Protein AF-0000000080307460 (afdb_homodimer)

Solvent-accessible surface area (backbone atoms only — not comparable to full-atom values): 19371 Å² total; per-residue (Å²): 136,82,82,74,92,72,87,80,88,85,78,90,75,83,78,80,77,75,79,72,75,73,72,74,72,71,71,65,76,64,64,64,68,54,78,59,44,87,63,42,61,57,49,52,54,49,36,63,74,49,65,58,52,75,71,43,47,52,52,46,51,53,30,52,50,46,36,50,53,28,48,50,53,36,50,55,48,52,54,50,47,48,48,49,51,23,50,30,35,54,68,62,45,85,50,64,68,60,52,49,53,54,50,50,54,49,50,54,34,50,50,46,32,50,52,30,46,54,52,28,53,46,52,42,42,69,60,42,53,72,68,40,26,39,50,50,20,51,50,50,52,45,49,61,59,47,68,67,40,70,75,56,66,72,66,68,80,78,76,78,78,77,66,82,121,138,88,86,80,85,69,90,75,76,85,77,80,78,81,77,80,80,75,75,74,75,73,73,73,74,70,71,66,75,64,66,66,69,55,79,58,44,86,61,42,61,57,48,51,54,48,36,63,74,49,64,56,52,74,71,43,47,51,52,46,52,53,31,51,51,44,35,49,53,28,48,48,52,37,51,53,50,52,53,50,48,48,50,50,51,22,51,31,35,53,69,60,46,83,50,65,68,61,51,50,51,51,51,50,55,48,49,54,34,50,50,47,32,50,52,32,45,55,51,28,52,47,53,43,45,68,60,42,52,72,69,40,26,39,51,50,19,50,50,50,52,46,48,60,58,47,68,67,39,72,76,55,68,71,66,68,81,79,75,76,76,76,68,84,118

Radius of gyration: 36.75 Å; Cα contacts (8 Å, |Δi|>4): 176; chains: 2; bounding box: 143×65×109 Å

pLDDT: mean 71.72, std 28.92, range [21.0, 97.62]

Organism: NCBI:txid927083

Nearest PDB structures (foldseek):
  8p1y-assembly1_AAA-2  TM=5.477E-01  e=2.653E-01  Arabidopsis thaliana
  5c22-assembly3_C  TM=5.903E-01  e=1.370E+00  Escherichia coli
  3lss-assembly1_A  TM=5.839E-01  e=1.947E+00  Trypanosoma brucei
  8dk2-assembly1_D  TM=1.985E-01  e=2.936E+00  Pseudomonas aeruginosa PA14
  8p1y-assembly1_AAA-2  TM=5.480E-01  e=2.790E-01  Arabidopsis thaliana

Structure (mmCIF, N/CA/C/O backbone):
data_AF-0000000080307460-model_v1
#
loop_
_entity.id
_entity.type
_entity.pdbx_description
1 polymer 'Periplasmic heavy metal sensor'
#
loop_
_atom_site.group_PDB
_atom_site.id
_atom_site.type_symbol
_atom_site.label_atom_id
_atom_site.label_alt_id
_atom_site.label_comp_id
_atom_site.label_asym_id
_atom_site.label_entity_id
_atom_site.label_seq_id
_atom_site.pdbx_PDB_ins_code
_atom_site.Cartn_x
_atom_site.Cartn_y
_atom_site.Cartn_z
_atom_site.occupancy
_atom_site.B_iso_or_equiv
_atom_site.auth_seq_id
_atom_site.auth_comp_id
_atom_site.auth_asym_id
_atom_site.auth_atom_id
_atom_site.pdbx_PDB_model_num
ATOM 1 N N . MET A 1 1 ? 81.062 -31.141 77.062 1 23.64 1 MET A N 1
ATOM 2 C CA . MET A 1 1 ? 81.062 -32.25 76.125 1 23.64 1 MET A CA 1
ATOM 3 C C . MET A 1 1 ? 79.812 -32.188 75.25 1 23.64 1 MET A C 1
ATOM 5 O O . MET A 1 1 ? 78.812 -32.75 75.625 1 23.64 1 MET A O 1
ATOM 9 N N . LYS A 1 2 ? 79.562 -30.938 74.875 1 27.11 2 LYS A N 1
ATOM 10 C CA . LYS A 1 2 ? 78.438 -30.219 74.375 1 27.11 2 LYS A CA 1
ATOM 11 C C . LYS A 1 2 ? 78 -30.797 73 1 27.11 2 LYS A C 1
ATOM 13 O O . LYS A 1 2 ? 78.75 -30.828 72.062 1 27.11 2 LYS A O 1
ATOM 18 N N . VAL A 1 3 ? 76.938 -31.578 73.125 1 23.11 3 VAL A N 1
ATOM 19 C CA . VAL A 1 3 ? 76.438 -32.594 72.125 1 23.11 3 VAL A CA 1
ATOM 20 C C . VAL A 1 3 ? 76.062 -31.922 70.875 1 23.11 3 VAL A C 1
ATOM 22 O O . VAL A 1 3 ? 75.75 -30.719 70.812 1 23.11 3 VAL A O 1
ATOM 25 N N . VAL A 1 4 ? 75.75 -32.594 69.688 1 23.55 4 VAL A N 1
ATOM 26 C CA . VAL A 1 4 ? 75.875 -32.938 68.312 1 23.55 4 VAL A CA 1
ATOM 27 C C . VAL A 1 4 ? 74.625 -32.562 67.562 1 23.55 4 VAL A C 1
ATOM 29 O O . VAL A 1 4 ? 74.5 -32.812 66.375 1 23.55 4 VAL A O 1
ATOM 32 N N . ARG A 1 5 ? 73.562 -31.828 68.188 1 24.17 5 ARG A N 1
ATOM 33 C CA . ARG A 1 5 ? 72.312 -32.312 67.625 1 24.17 5 ARG A CA 1
ATOM 34 C C . ARG A 1 5 ? 72.125 -31.828 66.188 1 24.17 5 ARG A C 1
ATOM 36 O O . ARG A 1 5 ? 72.062 -30.625 66 1 24.17 5 ARG A O 1
ATOM 43 N N . GLY A 1 6 ? 72.375 -32.5 65.125 1 22.64 6 GLY A N 1
ATOM 44 C CA . GLY A 1 6 ? 72.562 -32.312 63.688 1 22.64 6 GLY A CA 1
ATOM 45 C C . GLY A 1 6 ? 71.312 -31.938 62.938 1 22.64 6 GLY A C 1
ATOM 46 O O . GLY A 1 6 ? 71.375 -31 62.125 1 22.64 6 GLY A O 1
ATOM 47 N N . GLY A 1 7 ? 70.125 -32.719 62.938 1 23.8 7 GLY A N 1
ATOM 48 C CA . GLY A 1 7 ? 69.75 -33.281 61.625 1 23.8 7 GLY A CA 1
ATOM 49 C C . GLY A 1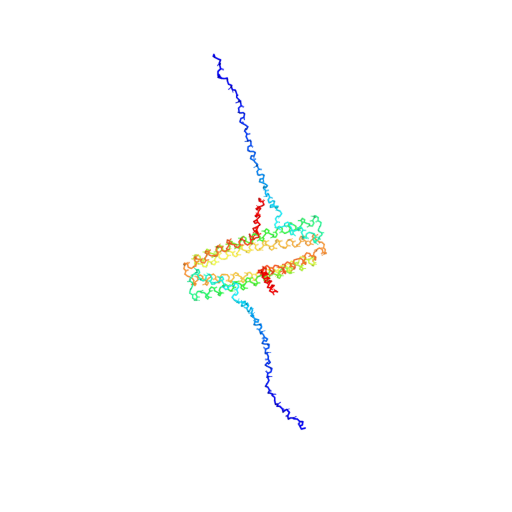 7 ? 69 -32.312 60.75 1 23.8 7 GLY A C 1
ATOM 50 O O . GLY A 1 7 ? 68.5 -31.281 61.25 1 23.8 7 GLY A O 1
ATOM 51 N N . GLY A 1 8 ? 68.688 -32.531 59.375 1 24.25 8 GLY A N 1
ATOM 52 C CA . GLY A 1 8 ? 68.625 -32.125 57.969 1 24.25 8 GLY A CA 1
ATOM 53 C C . GLY A 1 8 ? 67.188 -31.875 57.5 1 24.25 8 GLY A C 1
ATOM 54 O O . GLY A 1 8 ? 67 -31.594 56.312 1 24.25 8 GLY A O 1
ATOM 55 N N . ALA A 1 9 ? 66.062 -31.953 58.406 1 23.5 9 ALA A N 1
ATOM 56 C CA . ALA A 1 9 ? 64.938 -32.5 57.719 1 23.5 9 ALA A CA 1
ATOM 57 C C . ALA A 1 9 ? 64.5 -31.625 56.562 1 23.5 9 ALA A C 1
ATOM 59 O O . ALA A 1 9 ? 64.75 -30.406 56.594 1 23.5 9 ALA A O 1
ATOM 60 N N . CYS A 1 10 ? 63.781 -32.188 55.531 1 23.72 10 CYS A N 1
ATOM 61 C CA . CYS A 1 10 ? 63.469 -32.312 54.094 1 23.72 10 CYS A CA 1
ATOM 62 C C . CYS A 1 10 ? 62.5 -31.25 53.625 1 23.72 10 CYS A C 1
ATOM 64 O O . CYS A 1 10 ? 62.844 -30.359 52.875 1 23.72 10 CYS A O 1
ATOM 66 N N . GLY A 1 11 ? 61.125 -31.578 53.375 1 21 11 GLY A N 1
ATOM 67 C CA . GLY A 1 11 ? 60.531 -31.844 52.062 1 21 11 GLY A CA 1
ATOM 68 C C . GLY A 1 11 ? 59.625 -30.734 51.594 1 21 11 GLY A C 1
ATOM 69 O O . GLY A 1 11 ? 59.406 -30.562 50.406 1 21 11 GLY A O 1
ATOM 70 N N . ARG A 1 12 ? 58.656 -30.031 52.438 1 26.67 12 ARG A N 1
ATOM 71 C CA . ARG A 1 12 ? 57.281 -30.094 52 1 26.67 12 ARG A CA 1
ATOM 72 C C . ARG A 1 12 ? 57 -29.031 50.938 1 26.67 12 ARG A C 1
ATOM 74 O O . ARG A 1 12 ? 57.25 -27.844 51.156 1 26.67 12 ARG A O 1
ATOM 81 N N . GLY A 1 13 ? 56.938 -29.344 49.594 1 24.48 13 GLY A N 1
ATOM 82 C CA . GLY A 1 13 ? 56.719 -28.641 48.344 1 24.48 13 GLY A CA 1
ATOM 83 C C . GLY A 1 13 ? 55.375 -27.984 48.25 1 24.48 13 GLY A C 1
ATOM 84 O O . GLY A 1 13 ? 54.344 -28.641 48.5 1 24.48 13 GLY A O 1
ATOM 85 N N . PHE A 1 14 ? 55.125 -26.766 48.719 1 33 14 PHE A N 1
ATOM 86 C CA . PHE A 1 14 ? 53.875 -26.031 48.688 1 33 14 PHE A CA 1
ATOM 87 C C . PHE A 1 14 ? 53.312 -25.953 47.281 1 33 14 PHE A C 1
ATOM 89 O O . PHE A 1 14 ? 54 -25.5 46.344 1 33 14 PHE A O 1
ATOM 96 N N . GLY A 1 15 ? 52.406 -26.938 46.781 1 26.31 15 GLY A N 1
ATOM 97 C CA . GLY A 1 15 ? 51.688 -27.047 45.531 1 26.31 15 GLY A CA 1
ATOM 98 C C . GLY A 1 15 ? 50.906 -25.812 45.188 1 26.31 15 GLY A C 1
ATOM 99 O O . GLY A 1 15 ? 50.312 -25.188 46.062 1 26.31 15 GLY A O 1
ATOM 100 N N . HIS A 1 16 ? 51.312 -25 44.156 1 31.94 16 HIS A N 1
ATOM 101 C CA . HIS A 1 16 ? 50.75 -23.844 43.469 1 31.94 16 HIS A CA 1
ATOM 102 C C . HIS A 1 16 ? 49.344 -24.141 42.969 1 31.94 16 HIS A C 1
ATOM 104 O O . HIS A 1 16 ? 49.125 -25.062 42.188 1 31.94 16 HIS A O 1
ATOM 110 N N . HIS A 1 17 ? 48.312 -24.156 43.812 1 31.8 17 HIS A N 1
ATOM 111 C CA . HIS A 1 17 ? 46.969 -24.312 43.344 1 31.8 17 HIS A CA 1
ATOM 112 C C . HIS A 1 17 ? 46.656 -23.359 42.219 1 31.8 17 HIS A C 1
ATOM 114 O O . HIS A 1 17 ? 46.812 -22.141 42.344 1 31.8 17 HIS A O 1
ATOM 120 N N . ARG A 1 18 ? 46.688 -23.828 40.938 1 27.92 18 ARG A N 1
ATOM 121 C CA . ARG A 1 18 ? 46.281 -23.297 39.656 1 27.92 18 ARG A CA 1
ATOM 122 C C . ARG A 1 18 ? 44.844 -22.75 39.688 1 27.92 18 ARG A C 1
ATOM 124 O O . ARG A 1 18 ? 43.906 -23.516 39.938 1 27.92 18 ARG A O 1
ATOM 131 N N . HIS A 1 19 ? 44.594 -21.594 40.312 1 32.16 19 HIS A N 1
ATOM 132 C CA . HIS A 1 19 ? 43.25 -21.016 40.156 1 32.16 19 HIS A CA 1
ATOM 133 C C . HIS A 1 19 ? 42.844 -21.031 38.688 1 32.16 19 HIS A C 1
ATOM 135 O O . HIS A 1 19 ? 43.531 -20.469 37.812 1 32.16 19 HIS A O 1
ATOM 141 N N . GLY A 1 20 ? 42.438 -22.188 38.125 1 30.55 20 GLY A N 1
ATOM 142 C CA . GLY A 1 20 ? 41.844 -22.344 36.812 1 30.55 20 GLY A CA 1
ATOM 143 C C . GLY A 1 20 ? 40.781 -21.281 36.531 1 30.55 20 GLY A C 1
ATOM 144 O O . GLY A 1 20 ? 39.812 -21.125 37.312 1 30.55 20 GLY A O 1
ATOM 145 N N . TRP A 1 21 ? 41.219 -20.062 36 1 35.75 21 TRP A N 1
ATOM 146 C CA . TRP A 1 21 ? 40.344 -19.078 35.375 1 35.75 21 TRP A CA 1
ATOM 147 C C . TRP A 1 21 ? 39.281 -19.766 34.531 1 35.75 21 TRP A C 1
ATOM 149 O O . TRP A 1 21 ? 39.594 -20.562 33.625 1 35.75 21 TRP A O 1
ATOM 159 N N . HIS A 1 22 ? 38.25 -20.297 35.219 1 34.34 22 HIS A N 1
ATOM 160 C CA . HIS A 1 22 ? 37.062 -20.703 34.469 1 34.34 22 HIS A CA 1
ATOM 161 C C . HIS A 1 22 ? 36.75 -19.734 33.344 1 34.34 22 HIS A C 1
ATOM 163 O O . HIS A 1 22 ? 36.594 -18.531 33.562 1 34.34 22 HIS A O 1
ATOM 169 N N . HIS A 1 23 ? 37.375 -19.969 32.156 1 34.91 23 HIS A N 1
ATOM 170 C CA . HIS A 1 23 ? 36.906 -19.453 30.875 1 34.91 23 HIS A CA 1
ATOM 171 C C . HIS A 1 23 ? 35.375 -19.531 30.781 1 34.91 23 HIS A C 1
ATOM 173 O O . HIS A 1 23 ? 34.812 -20.625 30.875 1 34.91 23 HIS A O 1
ATOM 179 N N . HIS A 1 24 ? 34.688 -18.641 31.484 1 34.91 24 HIS A N 1
ATOM 180 C CA . HIS A 1 24 ? 33.281 -18.453 31.094 1 34.91 24 HIS A CA 1
ATOM 181 C C . HIS A 1 24 ? 33.125 -18.531 29.578 1 34.91 24 HIS A C 1
ATOM 183 O O . HIS A 1 24 ? 33.719 -17.734 28.844 1 34.91 24 HIS A O 1
ATOM 189 N N . ASP A 1 25 ? 33 -19.75 29.062 1 32.81 25 ASP A N 1
ATOM 190 C CA . ASP A 1 25 ? 32.469 -19.984 27.719 1 32.81 25 ASP A CA 1
ATOM 191 C C . ASP A 1 25 ? 31.312 -19.047 27.406 1 32.81 25 ASP A C 1
ATOM 193 O O . ASP A 1 25 ? 30.297 -19.062 28.094 1 32.81 25 ASP A O 1
ATOM 197 N N . HIS A 1 26 ? 31.641 -17.766 27.109 1 35.69 26 HIS A N 1
ATOM 198 C CA . HIS A 1 26 ? 30.672 -16.969 26.359 1 35.69 26 HIS A CA 1
ATOM 199 C C . HIS A 1 26 ? 29.922 -17.812 25.359 1 35.69 26 HIS A C 1
ATOM 201 O O . HIS A 1 26 ? 30.5 -18.297 24.375 1 35.69 26 HIS A O 1
ATOM 207 N N . HIS A 1 27 ? 29.156 -18.781 25.891 1 35.5 27 HIS A N 1
ATOM 208 C CA . HIS A 1 27 ? 28.172 -19.219 24.922 1 35.5 27 HIS A CA 1
ATOM 209 C C . HIS A 1 27 ? 27.656 -18.062 24.078 1 35.5 27 HIS A C 1
ATOM 211 O O . HIS A 1 27 ? 27.094 -17.109 24.609 1 35.5 27 HIS A O 1
ATOM 217 N N . GLY A 1 28 ? 28.516 -17.578 23.188 1 33.06 28 GLY A N 1
ATOM 218 C CA . GLY A 1 28 ? 28 -16.812 22.062 1 33.06 28 GLY A CA 1
ATOM 219 C C . GLY A 1 28 ? 26.594 -17.219 21.656 1 33.06 28 GLY A C 1
ATOM 220 O O . GLY A 1 28 ? 26.359 -18.359 21.25 1 33.06 28 GLY A O 1
ATOM 221 N N . TRP A 1 29 ? 25.594 -16.859 22.5 1 36.78 29 TRP A N 1
ATOM 222 C CA . TRP A 1 29 ? 24.297 -16.844 21.844 1 36.78 29 TRP A CA 1
ATOM 223 C C . TRP A 1 29 ? 24.422 -16.5 20.375 1 36.78 29 TRP A C 1
ATOM 225 O O . TRP A 1 29 ? 24.672 -15.352 20 1 36.78 29 TRP A O 1
ATOM 235 N N . GLY A 1 30 ? 25.406 -17.141 19.719 1 33.75 30 GLY A N 1
ATOM 236 C CA . GLY A 1 30 ? 25.172 -17.125 18.297 1 33.75 30 GLY A CA 1
ATOM 237 C C . GLY A 1 30 ? 23.703 -17.219 17.938 1 33.75 30 GLY A C 1
ATOM 238 O O . GLY A 1 30 ? 23.109 -18.297 17.953 1 33.75 30 GLY A O 1
ATOM 239 N N . GLY A 1 31 ? 22.922 -16.469 18.641 1 34.41 31 GLY A N 1
ATOM 240 C CA . GLY A 1 31 ? 21.625 -16.375 17.969 1 34.41 31 GLY A CA 1
ATOM 241 C C . GLY A 1 31 ? 21.719 -16.484 16.469 1 34.41 31 GLY A C 1
ATOM 242 O O . GLY A 1 31 ? 22.344 -15.641 15.812 1 34.41 31 GLY A O 1
ATOM 243 N N . GLY A 1 32 ? 22.156 -17.641 15.938 1 35.19 32 GLY A N 1
ATOM 244 C CA . GLY A 1 32 ? 21.797 -17.875 14.547 1 35.19 32 GLY A CA 1
ATOM 245 C C . GLY A 1 32 ? 20.641 -17.031 14.07 1 35.19 32 GLY A C 1
ATOM 246 O O . GLY A 1 32 ? 19.5 -17.266 14.461 1 35.19 32 GLY A O 1
ATOM 247 N N . TRP A 1 33 ? 20.781 -15.781 14.281 1 37.22 33 TRP A N 1
ATOM 248 C CA . TRP A 1 33 ? 19.906 -15.156 13.305 1 37.22 33 TRP A CA 1
ATOM 249 C C . TRP A 1 33 ? 19.812 -16 12.039 1 37.22 33 TRP A C 1
ATOM 251 O O . TRP A 1 33 ? 20.797 -16.156 11.312 1 37.22 33 TRP A O 1
ATOM 261 N N . ARG A 1 34 ? 19.578 -17.328 12.219 1 35.69 34 ARG A N 1
ATOM 262 C CA . ARG A 1 34 ? 19.312 -18.016 10.961 1 35.69 34 ARG A CA 1
ATOM 263 C C . ARG A 1 34 ? 18.828 -17.016 9.898 1 35.69 34 ARG A C 1
ATOM 265 O O . ARG A 1 34 ? 17.844 -16.312 10.109 1 35.69 34 ARG A O 1
ATOM 272 N N . ARG A 1 35 ? 19.609 -16.453 9.32 1 40.44 35 ARG A N 1
ATOM 273 C CA . ARG A 1 35 ? 19.25 -15.961 8 1 40.44 35 ARG A CA 1
ATOM 274 C C . ARG A 1 35 ? 18 -16.641 7.48 1 40.44 35 ARG A C 1
ATOM 276 O O . ARG A 1 35 ? 17.844 -16.844 6.273 1 40.44 35 ARG A O 1
ATOM 283 N N . GLY A 1 36 ? 17.578 -17.75 8.195 1 42.81 36 GLY A N 1
ATOM 284 C CA . GLY A 1 36 ? 16.266 -18.156 7.707 1 42.81 36 GLY A CA 1
ATOM 285 C C . GLY A 1 36 ? 15.273 -17 7.656 1 42.81 36 GLY A C 1
ATOM 286 O O . GLY A 1 36 ? 14.719 -16.609 8.68 1 42.81 36 GLY A O 1
ATOM 287 N N . GLY A 1 37 ? 15.562 -15.844 7.078 1 44.53 37 GLY A N 1
ATOM 288 C CA . GLY A 1 37 ? 14.68 -14.719 6.824 1 44.53 37 GLY A CA 1
ATOM 289 C C . GLY A 1 37 ? 13.211 -15.062 7.004 1 44.53 37 GLY A C 1
ATOM 290 O O . GLY A 1 37 ? 12.844 -16.234 7.059 1 44.53 37 GLY A O 1
ATOM 291 N N . TRP A 1 38 ? 12.461 -14.18 7.723 1 52.66 38 TRP A N 1
ATOM 292 C CA . TRP A 1 38 ? 11.008 -14.297 7.844 1 52.66 38 TRP A CA 1
ATOM 293 C C . TRP A 1 38 ? 10.438 -15.141 6.715 1 52.66 38 TRP A C 1
ATOM 295 O O . TRP A 1 38 ? 9.477 -15.891 6.914 1 52.66 38 TRP A O 1
ATOM 305 N N . GLY A 1 39 ? 11.195 -15.156 5.547 1 60.72 39 GLY A N 1
ATOM 306 C CA . GLY A 1 39 ? 10.719 -15.789 4.328 1 60.72 39 GLY A CA 1
ATOM 307 C C . GLY A 1 39 ? 10.914 -17.297 4.324 1 60.72 39 GLY A C 1
ATOM 308 O O . GLY A 1 39 ? 10.164 -18.016 3.666 1 60.72 39 GLY A O 1
ATOM 309 N N . GLY A 1 40 ? 11.805 -17.734 5.25 1 69 40 GLY A N 1
ATOM 310 C CA . GLY A 1 40 ? 12.102 -19.141 5.117 1 69 40 GLY A CA 1
ATOM 311 C C . GLY A 1 40 ? 11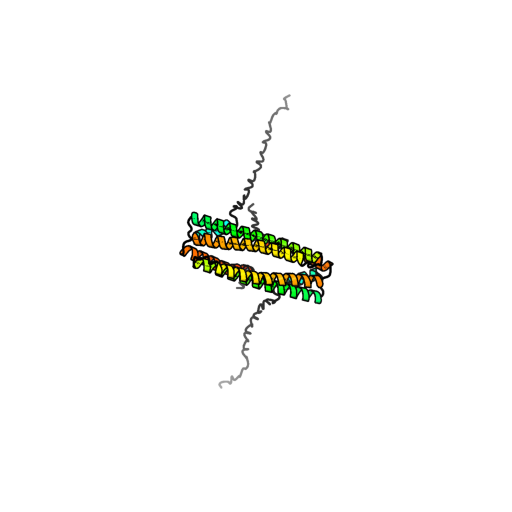.055 -20.047 5.75 1 69 40 GLY A C 1
ATOM 312 O O . GLY A 1 40 ? 10.609 -21.016 5.137 1 69 40 GLY A O 1
ATOM 313 N N . GLY A 1 41 ? 10.672 -19.703 6.957 1 82.12 41 GLY A N 1
ATOM 314 C CA . GLY A 1 41 ? 9.695 -20.531 7.652 1 82.12 41 GLY A CA 1
ATOM 315 C C . GLY A 1 41 ? 8.359 -20.609 6.941 1 82.12 41 GLY A C 1
ATOM 316 O O . GLY A 1 41 ? 7.855 -21.688 6.68 1 82.12 41 GLY A O 1
ATOM 317 N N . TRP A 1 42 ? 7.91 -19.531 6.562 1 87.75 42 TRP A N 1
ATOM 318 C CA . TRP A 1 42 ? 6.598 -19.547 5.93 1 87.75 42 TRP A CA 1
ATOM 319 C C . TRP A 1 42 ? 6.652 -20.25 4.582 1 87.75 42 TRP A C 1
ATOM 321 O O . TRP A 1 42 ? 5.684 -20.906 4.18 1 87.75 42 TRP A O 1
ATOM 331 N N . MET A 1 43 ? 7.734 -20.172 3.785 1 92.12 43 MET A N 1
ATOM 332 C CA . MET A 1 43 ? 7.879 -20.828 2.488 1 92.12 43 MET A CA 1
ATOM 333 C C . MET A 1 43 ? 7.934 -22.344 2.65 1 92.12 43 MET A C 1
ATOM 335 O O . MET A 1 43 ? 7.359 -23.078 1.844 1 92.12 43 MET A O 1
ATOM 339 N N . ARG A 1 44 ? 8.648 -22.734 3.744 1 91.88 44 ARG A N 1
ATOM 340 C CA . ARG A 1 44 ? 8.688 -24.156 4.02 1 91.88 44 ARG A CA 1
ATOM 341 C C . ARG A 1 44 ? 7.285 -24.703 4.293 1 91.88 44 ARG A C 1
ATOM 343 O O . ARG A 1 44 ? 6.918 -25.766 3.799 1 91.88 44 ARG A O 1
ATOM 350 N N . GLY A 1 45 ? 6.539 -23.938 5.133 1 92.06 45 GLY A N 1
ATOM 351 C CA . GLY A 1 45 ? 5.152 -24.297 5.375 1 92.06 45 GLY A CA 1
ATOM 352 C C . GLY A 1 45 ? 4.324 -24.359 4.105 1 92.06 45 GLY A C 1
ATOM 353 O O . GLY A 1 45 ? 3.506 -25.266 3.932 1 92.06 45 GLY A O 1
ATOM 354 N N . LEU A 1 46 ? 4.535 -23.484 3.207 1 93.75 46 LEU A N 1
ATOM 355 C CA . LEU A 1 46 ? 3.846 -23.469 1.922 1 93.75 46 LEU A CA 1
ATOM 356 C C . LEU A 1 46 ? 4.184 -24.703 1.097 1 93.75 46 LEU A C 1
ATOM 358 O O . LEU A 1 46 ? 3.291 -25.359 0.557 1 93.75 46 LEU A O 1
ATOM 362 N N . PHE A 1 47 ? 5.43 -25.016 1.024 1 95.62 47 PHE A N 1
ATOM 363 C CA . PHE A 1 47 ? 5.879 -26.156 0.243 1 95.62 47 PHE A CA 1
ATOM 364 C C . PHE A 1 47 ? 5.289 -27.453 0.793 1 95.62 47 PHE A C 1
ATOM 366 O O . PHE A 1 47 ? 4.879 -28.328 0.029 1 95.62 47 PHE A O 1
ATOM 373 N N . GLU A 1 48 ? 5.316 -27.562 2.105 1 95.31 48 GLU A N 1
ATOM 374 C CA . GLU A 1 48 ? 4.746 -28.75 2.744 1 95.31 48 GLU A CA 1
ATOM 375 C C . GLU A 1 48 ? 3.258 -28.875 2.432 1 95.31 48 GLU A C 1
ATOM 377 O O . GLU A 1 48 ? 2.775 -29.969 2.139 1 95.31 48 GLU A O 1
ATOM 382 N N . ARG A 1 49 ? 2.609 -27.781 2.436 1 94.94 49 ARG A N 1
ATOM 383 C CA . ARG A 1 49 ? 1.172 -27.797 2.186 1 94.94 49 ARG A CA 1
ATOM 384 C C . ARG A 1 49 ? 0.872 -28.156 0.731 1 94.94 49 ARG A C 1
ATOM 386 O O . ARG A 1 49 ? -0.113 -28.828 0.441 1 94.94 49 ARG A O 1
ATOM 393 N N . LEU A 1 50 ? 1.765 -27.719 -0.101 1 96.94 50 LEU A N 1
ATOM 394 C CA . LEU A 1 50 ? 1.543 -27.922 -1.528 1 96.94 50 LEU A CA 1
ATOM 395 C C . LEU A 1 50 ? 2.172 -29.234 -1.994 1 96.94 50 LEU A C 1
ATOM 397 O O . LEU A 1 50 ? 1.936 -29.672 -3.121 1 96.94 50 LEU A O 1
ATOM 401 N N . ASP A 1 51 ? 2.979 -29.891 -1.081 1 96.88 51 ASP A N 1
ATOM 402 C CA . ASP A 1 51 ? 3.699 -31.094 -1.445 1 96.88 51 ASP A CA 1
ATOM 403 C C . ASP A 1 51 ? 4.492 -30.906 -2.736 1 96.88 51 ASP A C 1
ATOM 405 O O . ASP A 1 51 ? 4.348 -31.688 -3.682 1 96.88 51 ASP A O 1
ATOM 409 N N . THR A 1 52 ? 5.312 -29.922 -2.793 1 97.12 52 THR A N 1
ATOM 410 C CA . THR A 1 52 ? 5.996 -29.484 -4.004 1 97.12 52 THR A CA 1
ATOM 411 C C . THR A 1 52 ? 7.238 -30.344 -4.262 1 97.12 52 THR A C 1
ATOM 413 O O . THR A 1 52 ? 7.824 -30.891 -3.33 1 97.12 52 THR A O 1
ATOM 416 N N . SER A 1 53 ? 7.59 -30.5 -5.574 1 97.44 53 SER A N 1
ATOM 417 C CA . SER A 1 53 ? 8.898 -31.016 -5.969 1 97.44 53 SER A CA 1
ATOM 418 C C . SER A 1 53 ? 9.969 -29.938 -5.883 1 97.44 53 SER A C 1
ATOM 420 O O . SER A 1 53 ? 9.664 -28.75 -5.855 1 97.44 53 SER A O 1
ATOM 422 N N . PRO A 1 54 ? 11.258 -30.312 -5.801 1 96.44 54 PRO A N 1
ATOM 423 C CA . PRO A 1 54 ? 12.336 -29.312 -5.75 1 96.44 54 PRO A CA 1
ATOM 424 C C . PRO A 1 54 ? 12.281 -28.328 -6.914 1 96.44 54 PRO A C 1
ATOM 426 O O . PRO A 1 54 ? 12.602 -27.156 -6.746 1 96.44 54 PRO A O 1
ATOM 429 N N . GLY A 1 55 ? 11.906 -28.844 -8.117 1 97 55 GLY A N 1
ATOM 430 C CA . GLY A 1 55 ? 11.758 -27.953 -9.258 1 97 55 GLY A CA 1
ATOM 431 C C . GLY A 1 55 ? 10.641 -26.938 -9.086 1 97 55 GLY A C 1
ATOM 432 O O . GLY A 1 55 ? 10.789 -25.766 -9.438 1 97 55 GLY A O 1
ATOM 433 N N . GLN A 1 56 ? 9.508 -27.359 -8.562 1 97.44 56 GLN A N 1
ATOM 434 C CA . GLN A 1 56 ? 8.391 -26.453 -8.266 1 97.44 56 GLN A CA 1
ATOM 435 C C . GLN A 1 56 ? 8.773 -25.422 -7.211 1 97.44 56 GLN A C 1
ATOM 437 O O . GLN A 1 56 ? 8.422 -24.25 -7.328 1 97.44 56 GLN A O 1
ATOM 442 N N . GLU A 1 57 ? 9.5 -25.844 -6.199 1 96.94 57 GLU A N 1
ATOM 443 C CA . GLU A 1 57 ? 9.93 -24.938 -5.141 1 96.94 57 GLU A CA 1
ATOM 444 C C . GLU A 1 57 ? 10.812 -23.812 -5.691 1 96.94 57 GLU A C 1
ATOM 446 O O . GLU A 1 57 ? 10.68 -22.656 -5.285 1 96.94 57 GLU A O 1
ATOM 451 N N . LYS A 1 58 ? 11.672 -24.172 -6.555 1 97.12 58 LYS A N 1
ATOM 452 C CA . LYS A 1 58 ? 12.555 -23.172 -7.164 1 97.12 58 LYS A CA 1
ATOM 453 C C . LYS A 1 58 ? 11.758 -22.125 -7.922 1 97.12 58 LYS A C 1
ATOM 455 O O . LYS A 1 58 ? 12.047 -20.922 -7.82 1 97.12 58 LYS A O 1
ATOM 460 N N . VAL A 1 59 ? 10.758 -22.562 -8.703 1 97.62 59 VAL A N 1
ATOM 461 C CA . VAL A 1 59 ? 9.922 -21.641 -9.477 1 97.62 59 VAL A CA 1
ATOM 462 C C . VAL A 1 59 ? 9.156 -20.719 -8.539 1 97.62 59 VAL A C 1
ATOM 464 O O . VAL A 1 59 ? 9.086 -19.516 -8.766 1 97.62 59 VAL A O 1
ATOM 467 N N . ILE A 1 60 ? 8.586 -21.297 -7.496 1 96.69 60 ILE A N 1
ATOM 468 C CA . ILE A 1 60 ? 7.801 -20.5 -6.555 1 96.69 60 ILE A CA 1
ATOM 469 C C . ILE A 1 60 ? 8.703 -19.516 -5.832 1 96.69 60 ILE A C 1
ATOM 471 O O . ILE A 1 60 ? 8.359 -18.328 -5.711 1 96.69 60 ILE A O 1
ATOM 475 N N . LYS A 1 61 ? 9.867 -19.938 -5.387 1 96.44 61 LYS A N 1
ATOM 476 C CA . LYS A 1 61 ? 10.805 -19.078 -4.684 1 96.44 61 LYS A CA 1
ATOM 477 C C . LYS A 1 61 ? 11.219 -17.891 -5.555 1 96.44 61 LYS A C 1
ATOM 479 O O . LYS A 1 61 ? 11.219 -16.75 -5.102 1 96.44 61 LYS A O 1
ATOM 484 N N . GLN A 1 62 ? 11.562 -18.172 -6.738 1 96.81 62 GLN A N 1
ATOM 485 C CA . GLN A 1 62 ? 11.969 -17.109 -7.656 1 96.81 62 GLN A CA 1
ATOM 486 C C . GLN A 1 62 ? 10.828 -16.125 -7.91 1 96.81 62 GLN A C 1
ATOM 488 O O . GLN A 1 62 ? 11.047 -14.914 -7.969 1 96.81 62 GLN A O 1
ATOM 493 N N . SER A 1 63 ? 9.609 -16.703 -8.125 1 96.5 63 SER A N 1
ATOM 494 C CA . SER A 1 63 ? 8.445 -15.867 -8.375 1 96.5 63 SER A CA 1
ATOM 495 C C . SER A 1 63 ? 8.141 -14.969 -7.188 1 96.5 63 SER A C 1
ATOM 497 O O . SER A 1 63 ? 7.887 -13.773 -7.352 1 96.5 63 SER A O 1
ATOM 499 N N . VAL A 1 64 ? 8.18 -15.469 -5.984 1 94.88 64 VAL A N 1
ATOM 500 C CA . VAL A 1 64 ? 7.914 -14.719 -4.766 1 94.88 64 VAL A CA 1
ATOM 501 C C . VAL A 1 64 ? 8.984 -13.648 -4.574 1 94.88 64 VAL A C 1
ATOM 503 O O . VAL A 1 64 ? 8.68 -12.508 -4.223 1 94.88 64 VAL A O 1
ATOM 506 N N . GLU A 1 65 ? 10.219 -13.992 -4.812 1 95.06 65 GLU A N 1
ATOM 507 C CA . GLU A 1 65 ? 11.328 -13.055 -4.672 1 95.06 65 GLU A CA 1
ATOM 508 C C . GLU A 1 65 ? 11.172 -11.875 -5.629 1 95.06 65 GLU A C 1
ATOM 510 O O . GLU A 1 65 ? 11.453 -10.727 -5.262 1 95.06 65 GLU A O 1
ATOM 515 N N . GLU A 1 66 ? 10.734 -12.18 -6.816 1 96 66 GLU A N 1
ATOM 516 C CA . GLU A 1 66 ? 10.531 -11.109 -7.789 1 96 66 GLU A CA 1
ATOM 517 C C . GLU A 1 66 ? 9.414 -10.172 -7.352 1 96 66 GLU A C 1
ATOM 519 O O . GLU A 1 66 ? 9.531 -8.953 -7.492 1 96 66 GLU A O 1
ATOM 524 N N . ILE A 1 67 ? 8.359 -10.742 -6.816 1 95.19 67 ILE A N 1
ATOM 525 C CA . ILE A 1 67 ? 7.25 -9.93 -6.344 1 95.19 67 ILE A CA 1
ATOM 526 C C . ILE A 1 67 ? 7.699 -9.086 -5.152 1 95.19 67 ILE A C 1
ATOM 528 O O . ILE A 1 67 ? 7.449 -7.875 -5.109 1 95.19 67 ILE A O 1
ATOM 532 N N . PHE A 1 68 ? 8.422 -9.703 -4.242 1 93.94 68 PHE A N 1
ATOM 533 C CA . PHE A 1 68 ? 8.883 -8.984 -3.062 1 93.94 68 PHE A CA 1
ATOM 534 C C . PHE A 1 68 ? 9.828 -7.855 -3.455 1 93.94 68 PHE A C 1
ATOM 536 O O . PHE A 1 68 ? 9.742 -6.754 -2.906 1 93.94 68 PHE A O 1
ATOM 543 N N . ALA A 1 69 ? 10.719 -8.117 -4.371 1 95.5 69 ALA A N 1
ATOM 544 C CA . ALA A 1 69 ? 11.648 -7.086 -4.809 1 95.5 69 ALA A CA 1
ATOM 545 C C . ALA A 1 69 ? 10.914 -5.887 -5.402 1 95.5 69 ALA A C 1
ATOM 547 O O . ALA A 1 69 ? 11.242 -4.738 -5.102 1 95.5 69 ALA A O 1
ATOM 548 N N . SER A 1 70 ? 9.93 -6.184 -6.246 1 96.12 70 SER A N 1
ATOM 549 C CA . SER A 1 70 ? 9.188 -5.098 -6.875 1 96.12 70 SER A CA 1
ATOM 550 C C . SER A 1 70 ? 8.344 -4.336 -5.855 1 96.12 70 SER A C 1
ATOM 552 O O . SER A 1 70 ? 8.25 -3.109 -5.914 1 96.12 70 SER A O 1
ATOM 554 N N . THR A 1 71 ? 7.754 -5.004 -4.875 1 95 71 THR A N 1
ATOM 555 C CA . THR A 1 71 ? 6.949 -4.355 -3.846 1 95 71 THR A CA 1
ATOM 556 C C . THR A 1 71 ? 7.828 -3.525 -2.914 1 95 71 THR A C 1
ATOM 558 O O . THR A 1 71 ? 7.426 -2.449 -2.469 1 95 71 THR A O 1
ATOM 561 N N . ARG A 1 72 ? 9.008 -4.039 -2.666 1 94.69 72 ARG A N 1
ATOM 562 C CA . ARG A 1 72 ? 9.961 -3.279 -1.86 1 94.69 72 ARG A CA 1
ATOM 563 C C . ARG A 1 72 ? 10.336 -1.973 -2.549 1 94.69 72 ARG A C 1
ATOM 565 O O . ARG A 1 72 ? 10.445 -0.932 -1.898 1 94.69 72 ARG A O 1
ATOM 572 N N . SER A 1 73 ? 10.547 -2.125 -3.777 1 95.06 73 SER A N 1
ATOM 573 C CA . SER A 1 73 ? 10.859 -0.926 -4.551 1 95.06 73 SER A CA 1
ATOM 574 C C . SER A 1 73 ? 9.719 0.078 -4.5 1 95.06 73 SER A C 1
ATOM 576 O O . SER A 1 73 ? 9.945 1.284 -4.395 1 95.06 73 SER A O 1
ATOM 578 N N . LEU A 1 74 ? 8.43 -0.344 -4.578 1 95.06 74 LEU A N 1
ATOM 579 C CA . LEU A 1 74 ? 7.262 0.522 -4.48 1 95.06 74 LEU A CA 1
ATOM 580 C C . LEU A 1 74 ? 7.18 1.169 -3.102 1 95.06 74 LEU A C 1
ATOM 582 O O . LEU A 1 74 ? 6.883 2.359 -2.986 1 95.06 74 LEU A O 1
ATOM 586 N N . ARG A 1 75 ? 7.488 0.438 -2.109 1 93 75 ARG A N 1
ATOM 587 C CA . ARG A 1 75 ? 7.477 0.958 -0.747 1 93 75 ARG A CA 1
ATOM 588 C C . ARG A 1 75 ? 8.508 2.064 -0.571 1 93 75 ARG A C 1
ATOM 590 O O . ARG A 1 75 ? 8.234 3.082 0.066 1 93 75 ARG A O 1
ATOM 597 N N . THR A 1 76 ? 9.68 1.825 -1.116 1 93.06 76 THR A N 1
ATOM 598 C CA . THR A 1 76 ? 10.719 2.846 -1.063 1 93.06 76 THR A CA 1
ATOM 599 C C . THR A 1 76 ? 10.25 4.133 -1.734 1 93.06 76 THR A C 1
ATOM 601 O O . THR A 1 76 ? 10.484 5.23 -1.225 1 93.06 76 THR A O 1
ATOM 604 N N . GLU A 1 77 ? 9.539 3.926 -2.842 1 92.56 77 GLU A N 1
ATOM 605 C CA . GLU A 1 77 ? 9.023 5.094 -3.549 1 92.56 77 GLU A CA 1
ATOM 606 C C . GLU A 1 77 ? 7.941 5.801 -2.738 1 92.56 77 GLU A C 1
ATOM 608 O O . GLU A 1 77 ? 7.828 7.027 -2.775 1 92.56 77 GLU A O 1
ATOM 613 N N . LEU A 1 78 ? 7.133 5.113 -2.029 1 91.44 78 LEU A N 1
ATOM 614 C CA . LEU A 1 78 ? 6.109 5.703 -1.173 1 91.44 78 LEU A CA 1
ATOM 615 C C . LEU A 1 78 ? 6.742 6.496 -0.035 1 91.44 78 LEU A C 1
ATOM 617 O O . LEU A 1 78 ? 6.234 7.555 0.346 1 91.44 78 LEU A O 1
ATOM 621 N N . ASP A 1 79 ? 7.824 6 0.481 1 90.75 79 ASP A N 1
ATOM 622 C CA . ASP A 1 79 ? 8.57 6.738 1.497 1 90.75 79 ASP A CA 1
ATOM 623 C C . ASP A 1 79 ? 9.117 8.047 0.932 1 90.75 79 ASP A C 1
ATOM 625 O O . ASP A 1 79 ? 9.062 9.086 1.595 1 90.75 79 ASP A O 1
ATOM 629 N N . ASP A 1 80 ? 9.594 7.969 -0.237 1 89.88 80 ASP A N 1
ATOM 630 C CA . ASP A 1 80 ? 10.07 9.172 -0.904 1 89.88 80 ASP A CA 1
ATOM 631 C C . ASP A 1 80 ? 8.938 10.164 -1.14 1 89.88 80 ASP A C 1
ATOM 633 O O . ASP A 1 80 ? 9.125 11.375 -1.021 1 89.88 80 ASP A O 1
ATOM 637 N N . THR A 1 81 ? 7.82 9.656 -1.522 1 89.75 81 THR A N 1
ATOM 638 C CA . THR A 1 81 ? 6.641 10.492 -1.719 1 89.75 81 THR A CA 1
ATOM 639 C C . THR A 1 81 ? 6.277 11.234 -0.433 1 89.75 81 THR A C 1
ATOM 641 O O . THR A 1 81 ? 5.973 12.422 -0.461 1 89.75 81 THR A O 1
ATOM 644 N N . ARG A 1 82 ? 6.348 10.594 0.639 1 90.19 82 ARG A N 1
ATOM 645 C CA . ARG A 1 82 ? 6.07 11.211 1.932 1 90.19 82 ARG A CA 1
ATOM 646 C C . ARG A 1 82 ? 7.047 12.344 2.217 1 90.19 82 ARG A C 1
ATOM 648 O O . ARG A 1 82 ? 6.656 13.391 2.73 1 90.19 82 ARG A O 1
ATOM 655 N N . ARG A 1 83 ? 8.289 12.133 1.854 1 91.25 83 ARG A N 1
ATOM 656 C CA . ARG A 1 83 ? 9.297 13.172 2.033 1 91.25 83 ARG A CA 1
ATOM 657 C C . ARG A 1 83 ? 8.992 14.383 1.151 1 91.25 83 ARG A C 1
ATOM 659 O O . ARG A 1 83 ? 9.133 15.523 1.587 1 91.25 83 ARG A O 1
ATOM 666 N N . ASP A 1 84 ? 8.57 14.07 0.004 1 90.69 84 ASP A N 1
ATOM 667 C CA . ASP A 1 84 ? 8.25 15.141 -0.931 1 90.69 84 ASP A CA 1
ATOM 668 C C . ASP A 1 84 ? 7.02 15.922 -0.469 1 90.69 84 ASP A C 1
ATOM 670 O O . ASP A 1 84 ? 6.961 17.141 -0.619 1 90.69 84 ASP A O 1
ATOM 674 N N . ILE A 1 85 ? 6.066 15.234 0.054 1 92.06 85 ILE A N 1
ATOM 675 C CA . ILE A 1 85 ? 4.871 15.883 0.589 1 92.06 85 ILE A CA 1
ATOM 676 C C . ILE A 1 85 ? 5.258 16.797 1.753 1 92.06 85 ILE A C 1
ATOM 678 O O . ILE A 1 85 ? 4.805 17.938 1.831 1 92.06 85 ILE A O 1
ATOM 682 N N . ALA A 1 86 ? 6.086 16.281 2.65 1 93.5 86 ALA A N 1
ATOM 683 C CA . ALA A 1 86 ? 6.578 17.094 3.762 1 93.5 86 ALA A CA 1
ATOM 684 C C . ALA A 1 86 ? 7.305 18.328 3.254 1 93.5 86 ALA A C 1
ATOM 686 O O . ALA A 1 86 ? 7.102 19.438 3.775 1 93.5 86 ALA A O 1
ATOM 687 N N . ALA A 1 87 ? 8.117 18.156 2.238 1 92.19 87 ALA A N 1
ATOM 688 C CA . ALA A 1 87 ? 8.859 19.281 1.667 1 92.19 87 ALA A CA 1
ATOM 689 C C . ALA A 1 87 ? 7.914 20.312 1.067 1 92.19 87 ALA A C 1
ATOM 691 O O . ALA A 1 87 ? 8.133 21.516 1.205 1 92.19 87 ALA A O 1
ATOM 692 N N . ALA A 1 88 ? 6.906 19.875 0.39 1 90.94 88 ALA A N 1
ATOM 693 C CA . ALA A 1 88 ? 5.914 20.766 -0.194 1 90.94 88 ALA A CA 1
ATOM 694 C C . ALA A 1 88 ? 5.207 21.578 0.887 1 90.94 88 ALA A C 1
ATOM 696 O O . ALA A 1 88 ? 4.984 22.781 0.725 1 90.94 88 ALA A O 1
ATOM 697 N N . LEU A 1 89 ? 4.891 20.938 1.982 1 93.88 89 LEU A N 1
ATOM 698 C CA . LEU A 1 89 ? 4.25 21.609 3.102 1 93.88 89 LEU A CA 1
ATOM 699 C C . LEU A 1 89 ? 5.18 22.672 3.697 1 93.88 89 LEU A C 1
ATOM 701 O O . LEU A 1 89 ? 4.742 23.781 4.023 1 93.88 89 LEU A O 1
ATOM 705 N N . ARG A 1 90 ? 6.434 22.359 3.834 1 93.88 90 ARG A N 1
ATOM 706 C CA . ARG A 1 90 ? 7.406 23.297 4.379 1 93.88 90 ARG A CA 1
ATOM 707 C C . ARG A 1 90 ? 7.527 24.547 3.498 1 93.88 90 ARG A C 1
ATOM 709 O O . ARG A 1 90 ? 7.648 25.656 4 1 93.88 90 ARG A O 1
ATOM 716 N N . ALA A 1 91 ? 7.422 24.328 2.26 1 90.31 91 ALA A N 1
ATOM 717 C CA . ALA A 1 91 ? 7.566 25.422 1.307 1 90.31 91 ALA A CA 1
ATOM 718 C C . ALA A 1 91 ? 6.266 26.203 1.172 1 90.31 91 ALA A C 1
ATOM 720 O O . ALA A 1 91 ? 6.262 27.344 0.698 1 90.31 91 ALA A O 1
ATOM 721 N N . GLY A 1 92 ? 5.16 25.641 1.56 1 87.56 92 GLY A N 1
ATOM 722 C CA . GLY A 1 92 ? 3.852 26.266 1.436 1 87.56 92 GLY A CA 1
ATOM 723 C C . GLY A 1 92 ? 3.363 26.344 0.001 1 87.56 92 GLY A C 1
ATOM 724 O O . GLY A 1 92 ? 2.566 27.219 -0.339 1 87.56 92 GLY A O 1
ATOM 725 N N . ILE A 1 93 ? 3.918 25.5 -0.919 1 84.88 93 ILE A N 1
ATOM 726 C CA . ILE A 1 93 ? 3.576 25.531 -2.338 1 84.88 93 ILE A CA 1
ATOM 727 C C . ILE A 1 93 ? 3.252 24.125 -2.83 1 84.88 93 ILE A C 1
ATOM 729 O O . ILE A 1 93 ? 4.004 23.188 -2.57 1 84.88 93 ILE A O 1
ATOM 733 N N . VAL A 1 94 ? 1.974 24.062 -3.314 1 85.88 94 VAL A N 1
ATOM 734 C CA . VAL A 1 94 ? 1.658 22.828 -4.047 1 85.88 94 VAL A CA 1
ATOM 735 C C . VAL A 1 94 ? 2.041 23 -5.516 1 85.88 94 VAL A C 1
ATOM 737 O O . VAL A 1 94 ? 1.348 23.672 -6.273 1 85.88 94 VAL A O 1
ATOM 740 N N . ASP A 1 95 ? 3.139 22.453 -5.82 1 88.44 95 ASP A N 1
ATOM 741 C CA . ASP A 1 95 ? 3.67 22.531 -7.176 1 88.44 95 ASP A CA 1
ATOM 742 C C . ASP A 1 95 ? 3.143 21.375 -8.031 1 88.44 95 ASP A C 1
ATOM 744 O O . ASP A 1 95 ? 3.568 20.234 -7.867 1 88.44 95 ASP A O 1
ATOM 748 N N . GLU A 1 96 ? 2.35 21.734 -8.961 1 85.69 96 GLU A N 1
ATOM 749 C CA . GLU A 1 96 ? 1.693 20.719 -9.781 1 85.69 96 GLU A CA 1
ATOM 750 C C . GLU A 1 96 ? 2.711 19.922 -10.594 1 85.69 96 GLU A C 1
ATOM 752 O O . GLU A 1 96 ? 2.518 18.734 -10.844 1 85.69 96 GLU A O 1
ATOM 757 N N . VAL A 1 97 ? 3.713 20.625 -11.023 1 89.5 97 VAL A N 1
ATOM 758 C CA . VAL A 1 97 ? 4.75 19.969 -11.805 1 89.5 97 VAL A CA 1
ATOM 759 C C . VAL A 1 97 ? 5.48 18.938 -10.938 1 89.5 97 VAL A C 1
ATOM 761 O O . VAL A 1 97 ? 5.668 17.797 -11.344 1 89.5 97 VAL A O 1
ATOM 764 N N . GLN A 1 98 ? 5.812 19.328 -9.727 1 88.19 98 GLN A N 1
ATOM 765 C CA . GLN A 1 98 ? 6.484 18.422 -8.805 1 88.19 98 GLN A CA 1
ATOM 766 C C . GLN A 1 98 ? 5.582 17.25 -8.422 1 88.19 98 GLN A C 1
ATOM 768 O O . GLN A 1 98 ? 6.043 16.109 -8.328 1 88.19 98 GLN A O 1
ATOM 773 N N . MET A 1 99 ? 4.309 17.469 -8.242 1 89.94 99 MET A N 1
ATOM 774 C CA . MET A 1 99 ? 3.363 16.406 -7.926 1 89.94 99 MET A CA 1
ATOM 775 C C . MET A 1 99 ? 3.225 15.43 -9.094 1 89.94 99 MET A C 1
ATOM 777 O O . MET A 1 99 ? 3.127 14.219 -8.898 1 89.94 99 MET A O 1
ATOM 781 N N . GLY A 1 100 ? 3.203 16.047 -10.273 1 90.12 100 GLY A N 1
ATOM 782 C CA . GLY A 1 100 ? 3.16 15.195 -11.453 1 90.12 100 GLY A CA 1
ATOM 783 C C . GLY A 1 100 ? 4.352 14.266 -11.562 1 90.12 100 GLY A C 1
ATOM 784 O O . GLY A 1 100 ? 4.203 13.102 -11.938 1 90.12 100 GLY A O 1
ATOM 785 N N . GLU A 1 101 ? 5.508 14.789 -11.227 1 92.19 101 GLU A N 1
ATOM 786 C CA . GLU A 1 101 ? 6.715 13.977 -11.25 1 92.19 101 GLU A CA 1
ATOM 787 C C . GLU A 1 101 ? 6.656 12.867 -10.203 1 92.19 101 GLU A C 1
ATOM 789 O O . GLU A 1 101 ? 7.074 11.734 -10.469 1 92.19 101 GLU A O 1
ATOM 794 N N . LEU A 1 102 ? 6.137 13.117 -9.07 1 90.06 102 LEU A N 1
ATOM 795 C CA . LEU A 1 102 ? 5.977 12.133 -8.008 1 90.06 102 LEU A CA 1
ATOM 796 C C . LEU A 1 102 ? 5.062 11 -8.445 1 90.06 102 LEU A C 1
ATOM 798 O O . LEU A 1 102 ? 5.395 9.82 -8.273 1 90.06 102 LEU A O 1
ATOM 802 N N . PHE A 1 103 ? 3.984 11.344 -9.062 1 92.19 103 PHE A N 1
ATOM 803 C CA . PHE A 1 103 ? 3.033 10.328 -9.492 1 92.19 103 PHE A CA 1
ATOM 804 C C . PHE A 1 103 ? 3.619 9.484 -10.617 1 92.19 103 PHE A C 1
ATOM 806 O O . PHE A 1 103 ? 3.377 8.273 -10.688 1 92.19 103 PHE A O 1
ATOM 813 N N . ALA A 1 104 ? 4.41 10.164 -11.453 1 93.62 104 ALA A N 1
ATOM 814 C CA . ALA A 1 104 ? 5.039 9.422 -12.547 1 93.62 104 ALA A CA 1
ATOM 815 C C . ALA A 1 104 ? 6.016 8.383 -12.008 1 93.62 104 ALA A C 1
ATOM 817 O O . ALA A 1 104 ? 6.078 7.262 -12.523 1 93.62 104 ALA A O 1
ATOM 818 N N . ARG A 1 105 ? 6.766 8.719 -11.023 1 94.06 105 ARG A N 1
ATOM 819 C CA . ARG A 1 105 ? 7.68 7.766 -10.406 1 94.06 105 ARG A CA 1
ATOM 820 C C . ARG A 1 105 ? 6.918 6.609 -9.773 1 94.06 105 ARG A C 1
ATOM 822 O O . ARG A 1 105 ? 7.316 5.449 -9.914 1 94.06 105 ARG A O 1
ATOM 829 N N . HIS A 1 106 ? 5.82 6.91 -9.141 1 94.56 106 HIS A N 1
ATOM 830 C CA . HIS A 1 106 ? 4.977 5.875 -8.555 1 94.56 106 HIS A CA 1
ATOM 831 C C . HIS A 1 106 ? 4.43 4.934 -9.617 1 94.56 106 HIS A C 1
ATOM 833 O O . HIS A 1 106 ? 4.426 3.715 -9.438 1 94.56 106 HIS A O 1
ATOM 839 N N . ASP A 1 107 ? 4.016 5.543 -10.703 1 94.5 107 ASP A N 1
ATOM 840 C CA . ASP A 1 107 ? 3.457 4.75 -11.797 1 94.5 107 ASP A CA 1
ATOM 841 C C . ASP A 1 107 ? 4.488 3.762 -12.336 1 94.5 107 ASP A C 1
ATOM 843 O O . ASP A 1 107 ? 4.145 2.629 -12.68 1 94.5 107 ASP A O 1
ATOM 847 N N . GLU A 1 108 ? 5.684 4.242 -12.445 1 96.25 108 GLU A N 1
ATOM 848 C CA . GLU A 1 108 ? 6.742 3.367 -12.938 1 96.25 108 GLU A CA 1
ATOM 849 C C . GLU A 1 108 ? 6.945 2.17 -12.008 1 96.25 108 GLU A C 1
ATOM 851 O O . GLU A 1 108 ? 7.07 1.035 -12.477 1 96.25 108 GLU A O 1
ATOM 856 N N . LYS A 1 109 ? 6.934 2.404 -10.734 1 96.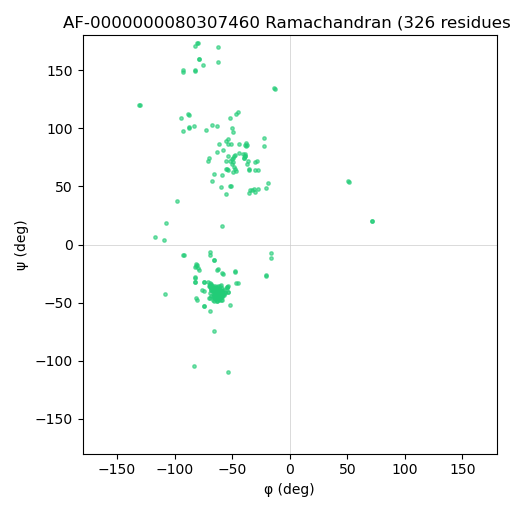06 109 LYS A N 1
ATOM 857 C CA . LYS A 1 109 ? 7.113 1.327 -9.766 1 96.06 109 LYS A CA 1
ATOM 858 C C . LYS A 1 109 ? 5.906 0.395 -9.75 1 96.06 109 LYS A C 1
ATOM 860 O O . LYS A 1 109 ? 6.059 -0.822 -9.617 1 96.06 109 LYS A O 1
ATOM 865 N N . LEU A 1 110 ? 4.75 0.944 -9.938 1 95.62 110 LEU A N 1
ATOM 866 C CA . LEU A 1 110 ? 3.541 0.131 -10 1 95.62 110 LEU A CA 1
ATOM 867 C C . LEU A 1 110 ? 3.555 -0.776 -11.227 1 95.62 110 LEU A C 1
ATOM 869 O O . LEU A 1 110 ? 3.109 -1.924 -11.156 1 95.62 110 LEU A O 1
ATOM 873 N N . ARG A 1 111 ? 4.074 -0.219 -12.305 1 94.88 111 ARG A N 1
ATOM 874 C CA . ARG A 1 111 ? 4.199 -1.034 -13.508 1 94.88 111 ARG A CA 1
ATOM 875 C C . ARG A 1 111 ? 5.113 -2.229 -13.266 1 94.88 111 ARG A C 1
ATOM 877 O O . ARG A 1 111 ? 4.84 -3.334 -13.742 1 94.88 111 ARG A O 1
ATOM 884 N N . GLU A 1 112 ? 6.172 -2.027 -12.516 1 96.69 112 GLU A N 1
ATOM 885 C CA . GLU A 1 112 ? 7.098 -3.105 -12.188 1 96.69 112 GLU A CA 1
ATOM 886 C C . GLU A 1 112 ? 6.422 -4.172 -11.328 1 96.69 112 GLU A C 1
ATOM 888 O O . GLU A 1 112 ? 6.613 -5.367 -11.555 1 96.69 112 GLU A O 1
ATOM 893 N N . VAL A 1 113 ? 5.664 -3.752 -10.383 1 96.19 113 VAL A N 1
ATOM 894 C CA . VAL A 1 113 ? 4.949 -4.684 -9.516 1 96.19 113 VAL A CA 1
ATOM 895 C C . VAL A 1 113 ? 3.965 -5.508 -10.344 1 96.19 113 VAL A C 1
ATOM 897 O O . VAL A 1 113 ? 3.889 -6.73 -10.195 1 96.19 113 VAL A O 1
ATOM 900 N N . ARG A 1 114 ? 3.236 -4.875 -11.25 1 94.62 114 ARG A N 1
ATOM 901 C CA . ARG A 1 114 ? 2.26 -5.555 -12.094 1 94.62 114 ARG A CA 1
ATOM 902 C C . ARG A 1 114 ? 2.934 -6.59 -12.992 1 94.62 114 ARG A C 1
ATOM 904 O O . ARG A 1 114 ? 2.445 -7.715 -13.125 1 94.62 114 ARG A O 1
ATOM 911 N N . LYS A 1 115 ? 4.035 -6.184 -13.602 1 94.75 115 LYS A N 1
ATOM 912 C CA . LYS A 1 115 ? 4.781 -7.098 -14.461 1 94.75 115 LYS A CA 1
ATOM 913 C C . LYS A 1 115 ? 5.262 -8.32 -13.68 1 94.75 115 LYS A C 1
ATOM 915 O O . LYS A 1 115 ? 5.156 -9.445 -14.156 1 94.75 115 LYS A O 1
ATOM 920 N N . ALA A 1 116 ? 5.789 -8.023 -12.484 1 95.25 116 ALA A N 1
ATOM 921 C CA . ALA A 1 116 ? 6.262 -9.117 -11.633 1 95.25 116 ALA A CA 1
ATOM 922 C C . ALA A 1 116 ? 5.117 -10.047 -11.25 1 95.25 116 ALA A C 1
ATOM 924 O O . ALA A 1 116 ? 5.277 -11.273 -11.266 1 95.25 116 ALA A O 1
ATOM 925 N N . MET A 1 117 ? 4.008 -9.516 -10.938 1 94.5 117 MET A N 1
ATOM 926 C CA . MET A 1 117 ? 2.85 -10.297 -10.516 1 94.5 117 MET A CA 1
ATOM 927 C C . MET A 1 117 ? 2.338 -11.164 -11.664 1 94.5 117 MET A C 1
ATOM 929 O O . MET A 1 117 ? 2.076 -12.352 -11.469 1 94.5 117 MET A O 1
ATOM 933 N N . VAL A 1 118 ? 2.168 -10.586 -12.836 1 93.44 118 VAL A N 1
ATOM 934 C CA . VAL A 1 118 ? 1.681 -11.328 -14 1 93.44 118 VAL A CA 1
ATOM 935 C C . VAL A 1 118 ? 2.672 -12.43 -14.367 1 93.44 118 VAL A C 1
ATOM 937 O O . VAL A 1 118 ? 2.275 -13.562 -14.633 1 93.44 118 VAL A O 1
ATOM 940 N N . GLY A 1 119 ? 3.941 -12.078 -14.406 1 94.12 119 GLY A N 1
ATOM 941 C CA . GLY A 1 119 ? 4.961 -13.07 -14.68 1 94.12 119 GLY A CA 1
ATOM 942 C C . GLY A 1 119 ? 4.98 -14.203 -13.672 1 94.12 119 GLY A C 1
ATOM 943 O O . GLY A 1 119 ? 5.09 -15.375 -14.047 1 94.12 119 GLY A O 1
ATOM 944 N N . ALA A 1 120 ? 4.867 -13.859 -12.359 1 94.75 120 ALA A N 1
ATOM 945 C CA . ALA A 1 120 ? 4.844 -14.867 -11.297 1 94.75 120 ALA A CA 1
ATOM 946 C C . ALA A 1 120 ? 3.631 -15.781 -11.445 1 94.75 120 ALA A C 1
ATOM 948 O O . ALA A 1 120 ? 3.748 -17 -11.312 1 94.75 120 ALA A O 1
ATOM 949 N N . LEU A 1 121 ? 2.506 -15.227 -11.695 1 94.44 121 LEU A N 1
ATOM 950 C CA . LEU A 1 121 ? 1.283 -16 -11.852 1 94.44 121 LEU A CA 1
ATOM 951 C C . LEU A 1 121 ? 1.41 -17 -13.008 1 94.44 121 LEU A C 1
ATOM 953 O O . LEU A 1 121 ? 1.021 -18.156 -12.875 1 94.44 121 LEU A O 1
ATOM 957 N N . ALA A 1 122 ? 1.95 -16.531 -14.125 1 94.12 122 ALA A N 1
ATOM 958 C CA . ALA A 1 122 ? 2.145 -17.406 -15.289 1 94.12 122 ALA A CA 1
ATOM 959 C C . ALA A 1 122 ? 3.109 -18.531 -14.969 1 94.12 122 ALA A C 1
ATOM 961 O O . ALA A 1 122 ? 2.807 -19.703 -15.227 1 94.12 122 ALA A O 1
ATOM 962 N N . ARG A 1 123 ? 4.234 -18.281 -14.398 1 95.5 123 ARG A N 1
ATOM 963 C CA . ARG A 1 123 ? 5.262 -19.266 -14.094 1 95.5 123 ARG A CA 1
ATOM 964 C C . ARG A 1 123 ? 4.75 -20.312 -13.094 1 95.5 123 ARG A C 1
ATOM 966 O O . ARG A 1 123 ? 4.953 -21.516 -13.281 1 95.5 123 ARG A O 1
ATOM 973 N N . VAL A 1 124 ? 4.094 -19.797 -12.055 1 95.94 124 VAL A N 1
ATOM 974 C CA . VAL A 1 124 ? 3.609 -20.672 -11 1 95.94 124 VAL A CA 1
ATOM 975 C C . VAL A 1 124 ? 2.482 -21.547 -11.539 1 95.94 124 VAL A C 1
ATOM 977 O O . VAL A 1 124 ? 2.436 -22.75 -11.258 1 95.94 124 VAL A O 1
ATOM 980 N N . SER A 1 125 ? 1.604 -20.938 -12.266 1 94.5 125 SER A N 1
ATOM 981 C CA . SER A 1 125 ? 0.515 -21.719 -12.852 1 94.5 125 SER A CA 1
ATOM 982 C C . SER A 1 125 ? 1.047 -22.812 -13.766 1 94.5 125 SER A C 1
ATOM 984 O O . SER A 1 125 ? 0.502 -23.922 -13.789 1 94.5 125 SER A O 1
ATOM 986 N N . ASP A 1 126 ? 2.104 -22.547 -14.445 1 94.62 126 ASP A N 1
ATOM 987 C CA . ASP A 1 126 ? 2.689 -23.516 -15.359 1 94.62 126 ASP A CA 1
ATOM 988 C C . ASP A 1 126 ? 3.416 -24.625 -14.594 1 94.62 126 ASP A C 1
ATOM 990 O O . ASP A 1 126 ? 3.461 -25.766 -15.047 1 94.62 126 ASP A O 1
ATOM 994 N N . ALA A 1 127 ? 3.953 -24.297 -13.523 1 96.31 127 ALA A N 1
ATOM 995 C CA . ALA A 1 127 ? 4.797 -25.234 -12.781 1 96.31 127 ALA A CA 1
ATOM 996 C C . ALA A 1 127 ? 3.953 -26.172 -11.922 1 96.31 127 ALA A C 1
ATOM 998 O O . ALA A 1 127 ? 4.336 -27.312 -11.672 1 96.31 127 ALA A O 1
ATOM 999 N N . LEU A 1 128 ? 2.816 -25.719 -11.414 1 96.69 128 LEU A N 1
ATOM 1000 C CA . LEU A 1 128 ? 2.008 -26.484 -10.469 1 96.69 128 LEU A CA 1
ATOM 1001 C C . LEU A 1 128 ? 0.947 -27.297 -11.195 1 96.69 128 LEU A C 1
ATOM 1003 O O . LEU A 1 128 ? 0.488 -26.922 -12.273 1 96.69 128 LEU A O 1
ATOM 1007 N N . ASP A 1 129 ? 0.609 -28.453 -10.555 1 95.81 129 ASP A N 1
ATOM 1008 C CA . ASP A 1 129 ? -0.539 -29.188 -11.086 1 95.81 129 ASP A CA 1
ATOM 1009 C C . ASP A 1 129 ? -1.85 -28.578 -10.594 1 95.81 129 ASP A C 1
ATOM 1011 O O . ASP A 1 129 ? -1.844 -27.625 -9.812 1 95.81 129 ASP A O 1
ATOM 1015 N N . GLU A 1 130 ? -2.896 -29.094 -11.125 1 95.5 130 GLU A N 1
ATOM 1016 C CA . GLU A 1 130 ? -4.215 -28.516 -10.875 1 95.5 130 GLU A CA 1
ATOM 1017 C C . GLU A 1 130 ? -4.539 -28.531 -9.383 1 95.5 130 GLU A C 1
ATOM 1019 O O . GLU A 1 130 ? -5.066 -27.547 -8.852 1 95.5 130 GLU A O 1
ATOM 1024 N N . THR A 1 131 ? -4.273 -29.625 -8.711 1 96.81 131 THR A N 1
ATOM 1025 C CA . THR A 1 131 ? -4.574 -29.734 -7.289 1 96.81 131 THR A CA 1
ATOM 1026 C C . THR A 1 131 ? -3.75 -28.734 -6.48 1 96.81 131 THR A C 1
ATOM 1028 O O . THR A 1 131 ? -4.277 -28.047 -5.602 1 96.81 131 THR A O 1
ATOM 1031 N N . GLN A 1 132 ? -2.457 -28.656 -6.793 1 97.12 132 GLN A N 1
ATOM 1032 C CA . GLN A 1 132 ? -1.568 -27.703 -6.129 1 97.12 132 GLN A CA 1
ATOM 1033 C C . GLN A 1 132 ? -2.029 -26.266 -6.355 1 97.12 132 GLN A C 1
ATOM 1035 O O . GLN A 1 132 ? -1.993 -25.438 -5.438 1 97.12 132 GLN A O 1
ATOM 1040 N N . ARG A 1 133 ? -2.453 -25.969 -7.574 1 96.5 133 ARG A N 1
ATOM 1041 C CA . ARG A 1 133 ? -2.92 -24.625 -7.898 1 96.5 133 ARG A CA 1
ATOM 1042 C C . ARG A 1 133 ? -4.145 -24.25 -7.07 1 96.5 133 ARG A C 1
ATOM 1044 O O . ARG A 1 133 ? -4.246 -23.125 -6.566 1 96.5 133 ARG A O 1
ATOM 1051 N N . LYS A 1 134 ? -5.043 -25.125 -6.938 1 96.44 134 LYS A N 1
ATOM 1052 C CA . LYS A 1 134 ? -6.254 -24.875 -6.16 1 96.44 134 LYS A CA 1
ATOM 1053 C C . LYS A 1 134 ? -5.926 -24.672 -4.684 1 96.44 134 LYS A C 1
ATOM 1055 O O . LYS A 1 134 ? -6.52 -23.828 -4.02 1 96.44 134 LYS A O 1
ATOM 1060 N N . GLN A 1 135 ? -4.992 -25.438 -4.207 1 96.38 135 GLN A N 1
ATOM 1061 C CA . GLN A 1 135 ? -4.566 -25.281 -2.82 1 96.38 135 GLN A CA 1
ATOM 1062 C C . GLN A 1 135 ? -3.904 -23.922 -2.6 1 96.38 135 GLN A C 1
ATOM 1064 O O . GLN A 1 135 ? -4.145 -23.266 -1.583 1 96.38 135 GLN A O 1
ATOM 1069 N N . LEU A 1 136 ? -3.037 -23.609 -3.531 1 96.06 136 LEU A N 1
ATOM 1070 C CA . LEU A 1 136 ? -2.404 -22.297 -3.434 1 96.06 136 LEU A CA 1
ATOM 1071 C C . LEU A 1 136 ? -3.447 -21.188 -3.471 1 96.06 136 LEU A C 1
ATOM 1073 O O . LEU A 1 136 ? -3.359 -20.219 -2.709 1 96.06 136 LEU A O 1
ATOM 1077 N N . ALA A 1 137 ? -4.402 -21.25 -4.316 1 95.25 137 ALA A N 1
ATOM 1078 C CA . ALA A 1 137 ? -5.5 -20.281 -4.402 1 95.25 137 ALA A CA 1
ATOM 1079 C C . ALA A 1 137 ? -6.227 -20.156 -3.068 1 95.25 137 ALA A C 1
ATOM 1081 O O . ALA A 1 137 ? -6.555 -19.062 -2.633 1 95.25 137 ALA A O 1
ATOM 1082 N N . ASP A 1 138 ? -6.438 -21.25 -2.447 1 94.25 138 ASP A N 1
ATOM 1083 C CA . ASP A 1 138 ? -7.102 -21.25 -1.146 1 94.25 138 ASP A CA 1
ATOM 1084 C C . ASP A 1 138 ? -6.262 -20.531 -0.098 1 94.25 138 ASP A C 1
ATOM 1086 O O . ASP A 1 138 ? -6.801 -19.812 0.75 1 94.25 138 ASP A O 1
ATOM 1090 N N . LEU A 1 139 ? -5.008 -20.734 -0.158 1 92.19 139 LEU A N 1
ATOM 1091 C CA . LEU A 1 139 ? -4.113 -20.078 0.785 1 92.19 139 LEU A CA 1
ATOM 1092 C C . LEU A 1 139 ? -4.109 -18.562 0.566 1 92.19 139 LEU A C 1
ATOM 1094 O O . LEU A 1 139 ? -4.078 -17.797 1.527 1 92.19 139 LEU A O 1
ATOM 1098 N N . ILE A 1 140 ? -4.125 -18.172 -0.643 1 91.62 140 ILE A N 1
ATOM 1099 C CA . ILE A 1 140 ? -4.176 -16.75 -0.975 1 91.62 140 ILE A CA 1
ATOM 1100 C C . ILE A 1 140 ? -5.48 -16.141 -0.46 1 91.62 140 ILE A C 1
ATOM 1102 O O . ILE A 1 140 ? -5.477 -15.062 0.131 1 91.62 140 ILE A O 1
ATOM 1106 N N . ASP A 1 141 ? -6.574 -16.812 -0.599 1 89.38 141 ASP A N 1
ATOM 1107 C CA . ASP A 1 141 ? -7.875 -16.344 -0.126 1 89.38 141 ASP A CA 1
ATOM 1108 C C . ASP A 1 141 ? -7.891 -16.203 1.395 1 89.38 141 ASP A C 1
ATOM 1110 O O . ASP A 1 141 ? -8.461 -15.258 1.933 1 89.38 141 ASP A O 1
ATOM 1114 N N . ARG A 1 142 ? -7.238 -17.156 2.029 1 84.69 142 ARG A N 1
ATOM 1115 C CA . ARG A 1 142 ? -7.215 -17.141 3.488 1 84.69 142 ARG A CA 1
ATOM 1116 C C . ARG A 1 142 ? -6.359 -15.992 4.012 1 84.69 142 ARG A C 1
ATOM 1118 O O . ARG A 1 142 ? -6.66 -15.422 5.059 1 84.69 142 ARG A O 1
ATOM 1125 N N . GLY A 1 143 ? -5.188 -15.875 3.4 1 78.31 143 GLY A N 1
ATOM 1126 C CA . GLY A 1 143 ? -4.375 -14.734 3.791 1 78.31 143 GLY A CA 1
ATOM 1127 C C . GLY A 1 143 ? -5.117 -13.414 3.689 1 78.31 143 GLY A C 1
ATOM 1128 O O . GLY A 1 143 ? -4.914 -12.516 4.512 1 78.31 143 GLY A O 1
ATOM 1129 N N . LEU A 1 144 ? -5.84 -13.266 2.691 1 66 144 LEU A N 1
ATOM 1130 C CA . LEU A 1 144 ? -6.719 -12.102 2.584 1 66 144 LEU A CA 1
ATOM 1131 C C . LEU A 1 144 ? -7.609 -11.984 3.814 1 66 144 LEU A C 1
ATOM 1133 O O . LEU A 1 144 ? -7.816 -10.883 4.328 1 66 144 LEU A O 1
ATOM 1137 N N . ALA A 1 145 ? -7.973 -13.117 4.281 1 59.41 145 ALA A N 1
ATOM 1138 C CA . ALA A 1 145 ? -8.891 -13.141 5.422 1 59.41 145 ALA A CA 1
ATOM 1139 C C . ALA A 1 145 ? -8.164 -12.797 6.719 1 59.41 145 ALA A C 1
ATOM 1141 O O . ALA A 1 145 ? -8.734 -12.164 7.605 1 59.41 145 ALA A O 1
ATOM 1142 N N . ALA A 1 146 ? -7.012 -13.258 6.875 1 54.97 146 ALA A N 1
ATOM 1143 C CA . ALA A 1 146 ? -6.234 -13.039 8.094 1 54.97 146 ALA A CA 1
ATOM 1144 C C . ALA A 1 146 ? -5.691 -11.617 8.148 1 54.97 146 ALA A C 1
ATOM 1146 O O . ALA A 1 146 ? -5.504 -11.055 9.234 1 54.97 146 ALA A O 1
ATOM 1147 N N . GLY A 1 147 ? -5.055 -11.18 7.203 1 56 147 GLY A N 1
ATOM 1148 C CA . GLY A 1 147 ? -4.496 -9.836 7.18 1 56 147 GLY A CA 1
ATOM 1149 C C . GLY A 1 147 ? -5.492 -8.766 7.602 1 56 147 GLY A C 1
ATOM 1150 O O . GLY A 1 147 ? -5.102 -7.656 7.961 1 56 147 GLY A O 1
ATOM 1151 N N . GLY A 1 148 ? -6.812 -9.047 7.477 1 47.28 148 GLY A N 1
ATOM 1152 C CA . GLY A 1 148 ? -7.777 -8.164 8.109 1 47.28 148 GLY A CA 1
ATOM 1153 C C . GLY A 1 148 ? -7.648 -8.117 9.617 1 47.28 148 GLY A C 1
ATOM 1154 O O . GLY A 1 148 ? -8.266 -7.277 10.273 1 47.28 148 GLY A O 1
ATOM 1155 N N . GLY A 1 149 ? -7 -9.211 10.133 1 41.59 149 GLY A N 1
ATOM 1156 C CA . GLY A 1 149 ? -6.98 -9.359 11.578 1 41.59 149 GLY A CA 1
ATOM 1157 C C . GLY A 1 149 ? -5.898 -8.531 12.25 1 41.59 149 GLY A C 1
ATOM 1158 O O . GLY A 1 149 ? -5.746 -8.57 13.469 1 41.59 149 GLY A O 1
ATOM 1159 N N . TRP A 1 150 ? -4.828 -8.266 11.594 1 42.22 150 TRP A N 1
ATOM 1160 C CA . TRP A 1 150 ? -3.787 -7.609 12.375 1 42.22 150 TRP A CA 1
ATOM 1161 C C . TRP A 1 150 ? -4.363 -6.453 13.188 1 42.22 150 TRP A C 1
ATOM 1163 O O . TRP A 1 150 ? -3.686 -5.902 14.062 1 42.22 150 TRP A O 1
ATOM 1173 N N . GLY A 1 151 ? -5.379 -5.734 12.711 1 39.44 151 GLY A N 1
ATOM 1174 C CA . GLY A 1 151 ? -5.953 -4.754 13.617 1 39.44 151 GLY A CA 1
ATOM 1175 C C . GLY A 1 151 ? -6.457 -5.367 14.914 1 39.44 151 GLY A C 1
ATOM 1176 O O . GLY A 1 151 ? -6.781 -4.648 15.859 1 39.44 151 GLY A O 1
ATOM 1177 N N . ARG A 1 152 ? -6.781 -6.613 14.836 1 39.09 152 ARG A N 1
ATOM 1178 C CA . ARG A 1 152 ? -7.535 -7.168 15.953 1 39.09 152 ARG A CA 1
ATOM 1179 C C . ARG A 1 152 ? -6.617 -7.488 17.125 1 39.09 152 ARG A C 1
ATOM 1181 O O . ARG A 1 152 ? -7.086 -7.855 18.203 1 39.09 152 ARG A O 1
ATOM 1188 N N . PHE A 1 153 ? -5.375 -7.656 16.891 1 38.47 153 PHE A N 1
ATOM 1189 C CA . PHE A 1 153 ? -4.641 -8.203 18.016 1 38.47 153 PHE A CA 1
ATOM 1190 C C . PHE A 1 153 ? -4.539 -7.176 19.141 1 38.47 153 PHE A C 1
ATOM 1192 O O . PHE A 1 153 ? -3.846 -7.402 20.141 1 38.47 153 PHE A O 1
ATOM 1199 N N . GLY A 1 154 ? -4.945 -5.938 18.891 1 33.62 154 GLY A N 1
ATOM 1200 C CA . GLY A 1 154 ? -4.723 -5.09 20.047 1 33.62 154 GLY A CA 1
ATOM 1201 C C . GLY A 1 154 ? -5.574 -5.48 21.234 1 33.62 154 GLY A C 1
ATOM 1202 O O . GLY A 1 154 ? -5.703 -4.711 22.203 1 33.62 154 GLY A O 1
ATOM 1203 N N . GLY A 1 155 ? -6.578 -6.34 20.984 1 33.66 155 GLY A N 1
ATOM 1204 C CA . GLY A 1 155 ? -7.406 -6.547 22.156 1 33.66 155 GLY A CA 1
ATOM 1205 C C . GLY A 1 155 ? -6.703 -7.328 23.25 1 33.66 155 GLY A C 1
ATOM 1206 O O . GLY A 1 155 ? -6.344 -8.492 23.062 1 33.66 155 GLY A O 1
ATOM 1207 N N . GLY A 1 156 ? -5.781 -6.754 23.969 1 33.09 156 GLY A N 1
ATOM 1208 C CA . GLY A 1 156 ? -5.211 -7.344 25.172 1 33.09 156 GLY A CA 1
ATOM 1209 C C . GLY A 1 156 ? -6.254 -7.934 26.094 1 33.09 156 GLY A C 1
ATOM 1210 O O . GLY A 1 156 ? -7.406 -7.5 26.109 1 33.09 156 GLY A O 1
ATOM 1211 N N . PRO A 1 157 ? -6.281 -9.266 26.297 1 34.25 157 PRO A N 1
ATOM 1212 C CA . PRO A 1 157 ? -7.133 -9.969 27.25 1 34.25 157 PRO A CA 1
ATOM 1213 C C . PRO A 1 157 ? -7.086 -9.352 28.641 1 34.25 157 PRO A C 1
ATOM 1215 O O . PRO A 1 157 ? -6.023 -9.312 29.281 1 34.25 157 PRO A O 1
ATOM 1218 N N . TYR A 1 158 ? -7.441 -8.164 28.984 1 31.52 158 TYR A N 1
ATOM 1219 C CA . TYR A 1 158 ? -7.609 -7.859 30.391 1 31.52 158 TYR A CA 1
ATOM 1220 C C . TYR A 1 158 ? -8.57 -8.836 31.047 1 31.52 158 TYR A C 1
ATOM 1222 O O . TYR A 1 158 ? -9.789 -8.742 30.859 1 31.52 158 TYR A O 1
ATOM 1230 N N . ARG A 1 159 ? -8.242 -10.172 31.156 1 35.19 159 ARG A N 1
ATOM 1231 C CA . ARG A 1 159 ? -8.906 -11.078 32.094 1 35.19 159 ARG A CA 1
ATOM 1232 C C . ARG A 1 159 ? -8.891 -10.516 33.5 1 35.19 159 ARG A C 1
ATOM 1234 O O . ARG A 1 159 ? -7.836 -10.398 34.125 1 35.19 159 ARG A O 1
ATOM 1241 N N . GLY A 1 160 ? -9.648 -9.484 33.844 1 29.73 160 GLY A N 1
ATOM 1242 C CA . GLY A 1 160 ? -9.945 -9.102 35.219 1 29.73 160 GLY A CA 1
ATOM 1243 C C . GLY A 1 160 ? -10.445 -10.266 36.062 1 29.73 160 GLY A C 1
ATOM 1244 O O . GLY A 1 160 ? -11.523 -10.805 35.812 1 29.73 160 GLY A O 1
ATOM 1245 N N . ARG A 1 161 ? -9.609 -11.297 36.406 1 35.47 161 ARG A N 1
ATOM 1246 C CA . ARG A 1 161 ? -9.891 -12.227 37.5 1 35.47 161 ARG A CA 1
ATOM 1247 C C . ARG A 1 161 ? -10.289 -11.477 38.75 1 35.47 161 ARG A C 1
ATOM 1249 O O . ARG A 1 161 ? -9.469 -10.797 39.375 1 35.47 161 ARG A O 1
ATOM 1256 N N . SER A 1 162 ? -11.391 -10.781 38.875 1 31.5 162 SER A N 1
ATOM 1257 C CA . SER A 1 162 ? -11.938 -10.297 40.125 1 31.5 162 SER A CA 1
ATOM 1258 C C . SER A 1 162 ? -12.242 -11.445 41.094 1 31.5 162 SER A C 1
ATOM 1260 O O . SER A 1 162 ? -13.25 -12.133 40.938 1 31.5 162 SER A O 1
ATOM 1262 N N . ASP A 1 163 ? -11.289 -12.398 41.344 1 32.69 163 ASP A N 1
ATOM 1263 C CA . ASP A 1 163 ? -11.562 -13.312 42.438 1 32.69 163 ASP A CA 1
ATOM 1264 C C . ASP A 1 163 ? -11.758 -12.555 43.75 1 32.69 163 ASP A C 1
ATOM 1266 O O . ASP A 1 163 ? -11.875 -13.164 44.812 1 32.69 163 ASP A O 1
ATOM 1270 N N . TRP A 1 164 ? -11.992 -11.242 43.938 1 31.75 164 TRP A N 1
ATOM 1271 C CA . TRP A 1 164 ? -12.016 -10.828 45.344 1 31.75 164 TRP A CA 1
ATOM 1272 C C . TRP A 1 164 ? -13.227 -11.422 46.062 1 31.75 164 TRP A C 1
ATOM 1274 O O . TRP A 1 164 ? -13.469 -11.117 47.25 1 31.75 164 TRP A O 1
ATOM 1284 N N . ALA A 1 165 ? -13.578 -12.82 46.125 1 26.66 165 ALA A N 1
ATOM 1285 C CA . ALA A 1 165 ? -14.414 -13.18 47.281 1 26.66 165 ALA A CA 1
ATOM 1286 C C . ALA A 1 165 ? -13.602 -13.18 48.562 1 26.66 165 ALA A C 1
ATOM 1288 O O . ALA A 1 165 ? -12.398 -13.453 48.562 1 26.66 165 ALA A O 1
ATOM 1289 N N . MET B 1 1 ? -60.562 -36.562 89.438 1 22.09 1 MET B N 1
ATOM 1290 C CA . MET B 1 1 ? -61.5 -35.75 88.625 1 22.09 1 MET B CA 1
ATOM 1291 C C . MET B 1 1 ? -60.781 -35.094 87.438 1 22.09 1 MET B C 1
ATOM 1293 O O . MET B 1 1 ? -61.281 -35.062 86.375 1 22.09 1 MET B O 1
ATOM 1297 N N . LYS B 1 2 ? -59.875 -34.156 87.812 1 22.73 2 LYS B N 1
ATOM 1298 C CA . LYS B 1 2 ? -59.688 -32.906 87.062 1 22.73 2 LYS B CA 1
ATOM 1299 C C . LYS B 1 2 ? -58.906 -33.188 85.75 1 22.73 2 LYS B C 1
ATOM 1301 O O . LYS B 1 2 ? -58.062 -34.094 85.75 1 22.73 2 LYS B O 1
ATOM 1306 N N . VAL B 1 3 ? -59.062 -32.344 84.688 1 28.25 3 VAL B N 1
ATOM 1307 C CA . VAL B 1 3 ? -59.188 -32.062 83.25 1 28.25 3 VAL B CA 1
ATOM 1308 C C . VAL B 1 3 ? -57.812 -31.75 82.625 1 28.25 3 VAL B C 1
ATOM 1310 O O . VAL B 1 3 ? -57.125 -30.859 83.125 1 28.25 3 VAL B O 1
ATOM 1313 N N . VAL B 1 4 ? -57.094 -32.781 81.938 1 26.64 4 VAL B N 1
ATOM 1314 C CA . VAL B 1 4 ? -55.812 -32.875 81.25 1 26.64 4 VAL B CA 1
ATOM 1315 C C . VAL B 1 4 ? -55.719 -31.766 80.25 1 26.64 4 VAL B C 1
ATOM 1317 O O . VAL B 1 4 ? -54.625 -31.203 80 1 26.64 4 VAL B O 1
ATOM 1320 N N . ARG B 1 5 ? -56.719 -31.484 79.25 1 27.34 5 ARG B N 1
ATOM 1321 C CA . ARG B 1 5 ? -56.219 -31.531 77.875 1 27.34 5 ARG B CA 1
ATOM 1322 C C . ARG B 1 5 ? -55.875 -30.141 77.312 1 27.34 5 ARG B C 1
ATOM 1324 O O . ARG B 1 5 ? -56.594 -29.547 76.562 1 27.34 5 ARG B O 1
ATOM 1331 N N . GLY B 1 6 ? -55.281 -29.188 78.188 1 23.17 6 GLY B N 1
ATOM 1332 C CA . GLY B 1 6 ? -55.531 -27.812 77.75 1 23.17 6 GLY B CA 1
ATOM 1333 C C . GLY B 1 6 ? -54.875 -27.453 76.438 1 23.17 6 GLY B C 1
ATOM 1334 O O . GLY B 1 6 ? -55.531 -26.906 75.562 1 23.17 6 GLY B O 1
ATOM 1335 N N . GLY B 1 7 ? -53.531 -27.219 76.312 1 25.3 7 GLY B N 1
ATOM 1336 C CA . GLY B 1 7 ? -53.031 -25.906 75.938 1 25.3 7 GLY B CA 1
ATOM 1337 C C . GLY B 1 7 ? -52.781 -25.766 74.438 1 25.3 7 GLY B C 1
ATOM 1338 O O . GLY B 1 7 ? -52.25 -26.688 73.812 1 25.3 7 GLY B O 1
ATOM 1339 N N . GLY B 1 8 ? -53.594 -24.969 73.625 1 23.27 8 GLY B N 1
ATOM 1340 C CA . GLY B 1 8 ? -53.969 -24.547 72.312 1 23.27 8 GLY B CA 1
ATOM 1341 C C . GLY B 1 8 ? -52.781 -24.047 71.5 1 23.27 8 GLY B C 1
ATOM 1342 O O . GLY B 1 8 ? -51.625 -24.234 71.875 1 23.27 8 GLY B O 1
ATOM 1343 N N . ALA B 1 9 ? -52.625 -22.75 71.188 1 25.77 9 ALA B N 1
ATOM 1344 C CA . ALA B 1 9 ? -52.781 -22.062 69.875 1 25.77 9 ALA B CA 1
ATOM 1345 C C . ALA B 1 9 ? -51.406 -21.672 69.312 1 25.77 9 ALA B C 1
ATOM 1347 O O . ALA B 1 9 ? -51.312 -20.859 68.438 1 25.77 9 ALA B O 1
ATOM 1348 N N . CYS B 1 10 ? -50.125 -22.203 69.688 1 26.83 10 CYS B N 1
ATOM 1349 C CA . CYS B 1 10 ? -49.031 -21.266 69.438 1 26.83 10 CYS B CA 1
ATOM 1350 C C . CYS B 1 10 ? -48.844 -21.062 67.938 1 26.83 10 CYS B C 1
ATOM 1352 O O . CYS B 1 10 ? -48.719 -22.031 67.188 1 26.83 10 CYS B O 1
ATOM 1354 N N . GLY B 1 11 ? -49.312 -19.922 67.312 1 24.09 11 GLY B N 1
ATOM 1355 C CA . GLY B 1 11 ? -49.344 -19.375 66 1 24.09 11 GLY B CA 1
ATOM 1356 C C . GLY B 1 11 ? -47.969 -19.266 65.375 1 24.09 11 GLY B C 1
ATOM 1357 O O . GLY B 1 11 ? -47.094 -18.547 65.875 1 24.09 11 GLY B O 1
ATOM 1358 N N . ARG B 1 12 ? -47.25 -20.359 64.938 1 27.52 12 ARG B N 1
ATOM 1359 C CA . ARG B 1 12 ? -45.875 -20.344 64.438 1 27.52 12 ARG B CA 1
ATOM 1360 C C . ARG B 1 12 ? -45.781 -19.516 63.156 1 27.52 12 ARG B C 1
ATOM 1362 O O . ARG B 1 12 ? -46.438 -19.812 62.156 1 27.52 12 ARG B O 1
ATOM 1369 N N . GLY B 1 13 ? -45.719 -18.125 63.219 1 24.86 13 GLY B N 1
ATOM 1370 C CA . GLY B 1 13 ? -45.562 -17.156 62.125 1 24.86 13 GLY B CA 1
ATOM 1371 C C . GLY B 1 13 ? -44.375 -17.438 61.25 1 24.86 13 GLY B C 1
ATOM 1372 O O . GLY B 1 13 ? -43.25 -17.609 61.719 1 24.86 13 GLY B O 1
ATOM 1373 N N . PHE B 1 14 ? -44.438 -18.281 60.188 1 31.89 14 PHE B N 1
ATOM 1374 C CA . PHE B 1 14 ? -43.406 -18.641 59.25 1 31.89 14 PHE B CA 1
ATOM 1375 C C . PHE B 1 14 ? -42.844 -17.406 58.531 1 31.89 14 PHE B C 1
ATOM 1377 O O . PHE B 1 14 ? -43.625 -16.656 57.906 1 31.89 14 PHE B O 1
ATOM 1384 N N . GLY B 1 15 ? -41.906 -16.625 59.125 1 26.81 15 GLY B N 1
ATOM 1385 C CA . GLY B 1 15 ? -41.188 -15.484 58.531 1 26.81 15 GLY B CA 1
ATOM 1386 C C . GLY B 1 15 ? -40.594 -15.781 57.188 1 26.81 15 GLY B C 1
ATOM 1387 O O . GLY B 1 15 ? -39.969 -16.812 57 1 26.81 15 GLY B O 1
ATOM 1388 N N . HIS B 1 16 ? -41.25 -15.43 56.031 1 31.45 16 HIS B N 1
ATOM 1389 C CA . HIS B 1 16 ? -40.875 -15.453 54.625 1 31.45 16 HIS B CA 1
ATOM 1390 C C . HIS B 1 16 ? -39.531 -14.75 54.438 1 31.45 16 HIS B C 1
ATOM 1392 O O . HIS B 1 16 ? -39.344 -13.609 54.844 1 31.45 16 HIS B O 1
ATOM 1398 N N . HIS B 1 17 ? -38.438 -15.445 54.594 1 31.56 17 HIS B N 1
ATOM 1399 C CA . HIS B 1 17 ? -37.094 -14.953 54.281 1 31.56 17 HIS B CA 1
ATOM 1400 C C . HIS B 1 17 ? -37.031 -14.461 52.812 1 31.56 17 HIS B C 1
ATOM 1402 O O . HIS B 1 17 ? -37.312 -15.227 51.906 1 31.56 17 HIS B O 1
ATOM 1408 N N . ARG B 1 18 ? -37.344 -13.164 52.594 1 28.78 18 ARG B N 1
ATOM 1409 C CA . ARG B 1 18 ? -37.125 -12.414 51.344 1 28.78 18 ARG B CA 1
ATOM 1410 C C . ARG B 1 18 ? -35.719 -12.602 50.844 1 28.78 18 ARG B C 1
ATOM 1412 O O . ARG B 1 18 ? -34.75 -12.203 51.5 1 28.78 18 ARG B O 1
ATOM 1419 N N . HIS B 1 19 ? -35.375 -13.766 50.281 1 31.83 19 HIS B N 1
ATOM 1420 C CA . HIS B 1 19 ? -34.094 -13.828 49.562 1 31.83 19 HIS B CA 1
ATOM 1421 C C . HIS B 1 19 ? -33.938 -12.656 48.594 1 31.83 19 HIS B C 1
ATOM 1423 O O . HIS B 1 19 ? -34.781 -12.469 47.719 1 31.83 19 HIS B O 1
ATOM 1429 N N . GLY B 1 20 ? -33.625 -11.453 49.094 1 30.28 20 GLY B N 1
ATOM 1430 C CA . GLY B 1 20 ? -33.219 -10.312 48.281 1 30.28 20 GLY B CA 1
ATOM 1431 C C . GLY B 1 20 ? -32.219 -10.695 47.188 1 30.28 20 GLY B C 1
ATOM 1432 O O . GLY B 1 20 ? -31.125 -11.172 47.469 1 30.28 20 GLY B O 1
ATOM 1433 N N . TRP B 1 21 ? -32.75 -11.297 46.062 1 36.19 21 TRP B N 1
ATOM 1434 C CA . TRP B 1 21 ? -31.969 -11.422 44.812 1 36.19 21 TRP B CA 1
ATOM 1435 C C . TRP B 1 21 ? -31.172 -10.156 44.531 1 36.19 21 TRP B C 1
ATOM 1437 O O . TRP B 1 21 ? -31.75 -9.062 44.469 1 36.19 21 TRP B O 1
ATOM 1447 N N . HIS B 1 22 ? -30.047 -10 45.25 1 34.28 22 HIS B N 1
ATOM 1448 C CA . HIS B 1 22 ? -29.078 -9 44.844 1 34.28 22 HIS B CA 1
ATOM 1449 C C . HIS B 1 22 ? -28.953 -8.953 43.312 1 34.28 22 HIS B C 1
ATOM 1451 O O . HIS B 1 22 ? -28.656 -9.969 42.688 1 34.28 22 HIS B O 1
ATOM 1457 N N . HIS B 1 23 ? -29.828 -8.18 42.656 1 35.44 23 HIS B N 1
ATOM 1458 C CA . HIS B 1 23 ? -29.609 -7.691 41.312 1 35.44 23 HIS B CA 1
ATOM 1459 C C . HIS B 1 23 ? -28.156 -7.273 41.125 1 35.44 23 HIS B C 1
ATOM 1461 O O . HIS B 1 23 ? -27.656 -6.379 41.812 1 35.44 23 HIS B O 1
ATOM 1467 N N . HIS B 1 24 ? -27.25 -8.25 41 1 34.66 24 HIS B N 1
ATOM 1468 C CA . HIS B 1 24 ? -25.953 -7.887 40.406 1 34.66 24 HIS B CA 1
ATOM 1469 C C . HIS B 1 24 ? -26.125 -6.871 39.281 1 34.66 24 HIS B C 1
ATOM 1471 O O . HIS B 1 24 ? -26.812 -7.133 38.312 1 34.66 24 HIS B O 1
ATOM 1477 N N . ASP B 1 25 ? -26.172 -5.59 39.656 1 33.22 25 ASP B N 1
ATOM 1478 C CA . ASP B 1 25 ? -25.938 -4.496 38.719 1 33.22 25 ASP B CA 1
ATOM 1479 C C . ASP B 1 25 ? -24.828 -4.852 37.75 1 33.22 25 ASP B C 1
ATOM 1481 O O . ASP B 1 25 ? -23.688 -5.094 38.156 1 33.22 25 ASP B O 1
ATOM 1485 N N . HIS B 1 26 ? -25.141 -5.723 36.75 1 35.53 26 HIS B N 1
ATOM 1486 C CA . HIS B 1 26 ? -24.312 -5.758 35.562 1 35.53 26 HIS B CA 1
ATOM 1487 C C . HIS B 1 26 ? -23.812 -4.363 35.219 1 35.53 26 HIS B C 1
ATOM 1489 O O . HIS B 1 26 ? -24.594 -3.502 34.812 1 35.53 26 HIS B O 1
ATOM 1495 N N . HIS B 1 27 ? -23 -3.797 36.094 1 35.31 27 HIS B N 1
ATOM 1496 C CA . HIS B 1 27 ? -22.234 -2.713 35.5 1 35.31 27 HIS B CA 1
ATOM 1497 C C . HIS B 1 27 ? -21.828 -3.051 34.062 1 35.31 27 HIS B C 1
ATOM 1499 O O . HIS B 1 27 ? -21.094 -4.02 33.844 1 35.31 27 HIS B O 1
ATOM 1505 N N . GLY B 1 28 ? -22.812 -3.086 33.188 1 32.88 28 GLY B N 1
ATOM 1506 C CA . GLY B 1 28 ? -22.469 -2.986 31.797 1 32.88 28 GLY B CA 1
ATOM 1507 C C . GLY B 1 28 ? -21.219 -2.176 31.531 1 32.88 28 GLY B C 1
ATOM 1508 O O . GLY B 1 28 ? -21.156 -0.99 31.859 1 32.88 28 GLY B O 1
ATOM 1509 N N . TRP B 1 29 ? -20.031 -2.764 31.906 1 36.69 29 TRP B N 1
ATOM 1510 C CA . TRP B 1 29 ? -18.891 -2.174 31.234 1 36.69 29 TRP B CA 1
ATOM 1511 C C . TRP B 1 29 ? -19.297 -1.601 29.875 1 36.69 29 TRP B C 1
ATOM 1513 O O . TRP B 1 29 ? -19.547 -2.35 28.922 1 36.69 29 TRP B O 1
ATOM 1523 N N . GLY B 1 30 ? -20.359 -0.862 29.875 1 33.5 30 GLY B N 1
ATOM 1524 C CA . GLY B 1 30 ? -20.406 -0.013 28.688 1 33.5 30 GLY B CA 1
ATOM 1525 C C . GLY B 1 30 ? -19.031 0.44 28.234 1 33.5 30 GLY B C 1
ATOM 1526 O O . GLY B 1 30 ? -18.422 1.32 28.844 1 33.5 30 GLY B O 1
ATOM 1527 N N . GLY B 1 31 ? -18.109 -0.525 28.172 1 35.19 31 GLY B N 1
ATOM 1528 C CA . GLY B 1 31 ? -16.969 -0.072 27.406 1 35.19 31 GLY B CA 1
ATOM 1529 C C . GLY B 1 31 ? -17.312 0.98 26.375 1 35.19 31 GLY B C 1
ATOM 1530 O O . GLY B 1 31 ? -18.078 0.713 25.438 1 35.19 31 GLY B O 1
ATOM 1531 N N . GLY B 1 32 ? -17.766 2.145 26.766 1 34.75 32 GLY B N 1
ATOM 1532 C CA . GLY B 1 32 ? -17.656 3.258 25.828 1 34.75 32 GLY B CA 1
ATOM 1533 C C . GLY B 1 32 ? -16.609 3.033 24.75 1 34.75 32 GLY B C 1
ATOM 1534 O O . GLY B 1 32 ? -15.414 3.133 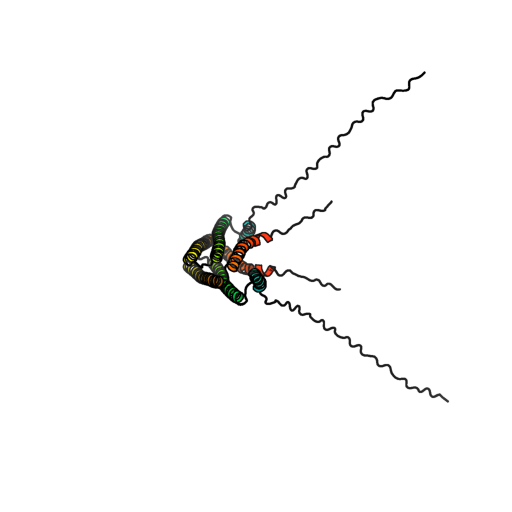25 1 34.75 32 GLY B O 1
ATOM 1535 N N . TRP B 1 33 ? -16.688 1.867 24.156 1 36.97 33 TRP B N 1
ATOM 1536 C CA . TRP B 1 33 ? -16.016 2.07 22.875 1 36.97 33 TRP B CA 1
ATOM 1537 C C . TRP B 1 33 ? -16.234 3.488 22.375 1 36.97 33 TRP B C 1
ATOM 1539 O O . TRP B 1 33 ? -17.359 3.85 21.984 1 36.97 33 TRP B O 1
ATOM 1549 N N . ARG B 1 34 ? -16.047 4.512 23.281 1 37.91 34 ARG B N 1
ATOM 1550 C CA . ARG B 1 34 ? -16.062 5.832 22.656 1 37.91 34 ARG B CA 1
ATOM 1551 C C . ARG B 1 34 ? -15.734 5.734 21.156 1 37.91 34 ARG B C 1
ATOM 1553 O O . ARG B 1 34 ? -14.711 5.168 20.781 1 37.91 34 ARG B O 1
ATOM 1560 N N . ARG B 1 35 ? -16.609 5.625 20.438 1 40.12 35 ARG B N 1
ATOM 1561 C CA . ARG B 1 35 ? -16.484 6.039 19.031 1 40.12 35 ARG B CA 1
ATOM 1562 C C . ARG B 1 35 ? -15.273 6.949 18.844 1 40.12 35 ARG B C 1
ATOM 1564 O O . ARG B 1 35 ? -15.32 7.887 18.047 1 40.12 35 ARG B O 1
ATOM 1571 N N . GLY B 1 36 ? -14.641 7.34 19.953 1 42.06 36 GLY B N 1
ATOM 1572 C CA . GLY B 1 36 ? -13.406 8.023 19.594 1 42.06 36 GLY B CA 1
ATOM 1573 C C . GLY B 1 36 ? -12.539 7.227 18.641 1 42.06 36 GLY B C 1
ATOM 1574 O O . GLY B 1 36 ? -11.82 6.32 19.062 1 42.06 36 GLY B O 1
ATOM 1575 N N . GLY B 1 37 ? -13.039 6.703 17.516 1 44.88 37 GLY B N 1
ATOM 1576 C CA . GLY B 1 37 ? -12.281 6.062 16.453 1 44.88 37 GLY B CA 1
ATOM 1577 C C . GLY B 1 37 ? -10.789 6.316 16.562 1 44.88 37 GLY B C 1
ATOM 1578 O O . GLY B 1 37 ? -10.352 7.211 17.281 1 44.88 37 GLY B O 1
ATOM 1579 N N . TRP B 1 38 ? -9.977 5.211 16.391 1 52.78 38 TRP B N 1
ATO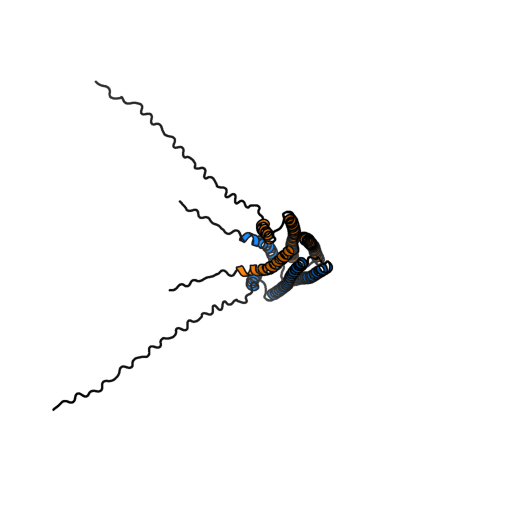M 1580 C CA . TRP B 1 38 ? -8.523 5.34 16.297 1 52.78 38 TRP B CA 1
ATOM 1581 C C . TRP B 1 38 ? -8.125 6.754 15.898 1 52.78 38 TRP B C 1
ATOM 1583 O O . TRP B 1 38 ? -7.105 7.273 16.359 1 52.78 38 TRP B O 1
ATOM 1593 N N . GLY B 1 39 ? -9.094 7.441 15.156 1 60.84 39 GLY B N 1
ATOM 1594 C CA . GLY B 1 39 ? -8.797 8.727 14.531 1 60.84 39 GLY B CA 1
ATOM 1595 C C . GLY B 1 39 ? -8.898 9.891 15.492 1 60.84 39 GLY B C 1
ATOM 1596 O O . GLY B 1 39 ? -8.25 10.922 15.297 1 60.84 39 GLY B O 1
ATOM 1597 N N . GLY B 1 40 ? -9.594 9.617 16.656 1 69.12 40 GLY B N 1
ATOM 1598 C CA . GLY B 1 40 ? -9.828 10.797 17.469 1 69.12 40 GLY B CA 1
ATOM 1599 C C . GLY B 1 40 ? -8.633 11.188 18.312 1 69.12 40 GLY B C 1
ATOM 1600 O O . GLY B 1 40 ? -8.242 12.352 18.344 1 69.12 40 GLY B O 1
ATOM 1601 N N . GLY B 1 41 ? -8.078 10.211 18.969 1 82.19 41 GLY B N 1
ATOM 1602 C CA . GLY B 1 41 ? -6.953 10.492 19.844 1 82.19 41 GLY B CA 1
ATOM 1603 C C . GLY B 1 41 ? -5.758 11.07 19.109 1 82.19 41 GLY B C 1
ATOM 1604 O O . GLY B 1 41 ? -5.238 12.117 19.484 1 82.19 41 GLY B O 1
ATOM 1605 N N . TRP B 1 42 ? -5.457 10.453 18.094 1 87.81 42 TRP B N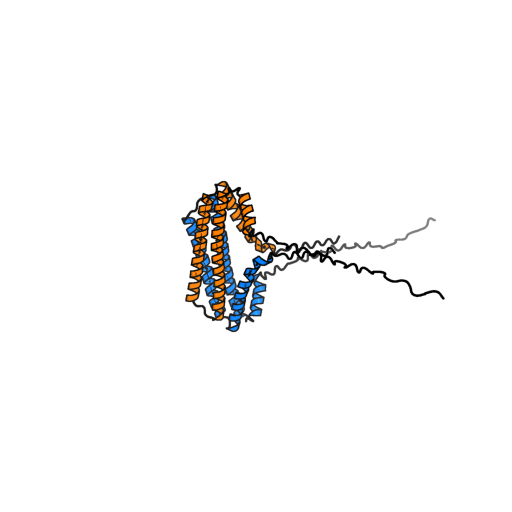 1
ATOM 1606 C CA . TRP B 1 42 ? -4.273 10.922 17.375 1 87.81 42 TRP B CA 1
ATOM 1607 C C . TRP B 1 42 ? -4.512 12.305 16.781 1 87.81 42 TRP B C 1
ATOM 1609 O O . TRP B 1 42 ? -3.59 13.117 16.703 1 87.81 42 TRP B O 1
ATOM 1619 N N . MET B 1 43 ? -5.723 12.648 16.297 1 92.19 43 MET B N 1
ATOM 1620 C CA . MET B 1 43 ? -6.047 13.945 15.719 1 92.19 43 MET B CA 1
ATOM 1621 C C . MET B 1 43 ? -5.984 15.047 16.766 1 92.19 43 MET B C 1
ATOM 1623 O O . MET B 1 43 ? -5.516 16.156 16.5 1 92.19 43 MET B O 1
ATOM 1627 N N . ARG B 1 44 ? -6.469 14.672 17.984 1 92.06 44 ARG B N 1
ATOM 1628 C CA . ARG B 1 44 ? -6.375 15.633 19.078 1 92.06 44 ARG B CA 1
ATOM 1629 C C . ARG B 1 44 ? -4.922 15.977 19.375 1 92.06 44 ARG B C 1
ATOM 1631 O O . ARG B 1 44 ? -4.586 17.141 19.578 1 92.06 44 ARG B O 1
ATOM 1638 N N . GLY B 1 45 ? -4.082 14.914 19.422 1 92.25 45 GLY B N 1
ATOM 1639 C CA . GLY B 1 45 ? -2.656 15.141 19.609 1 92.25 45 GLY B CA 1
ATOM 1640 C C . GLY B 1 45 ? -2.049 16 18.516 1 92.25 45 GLY B C 1
ATOM 1641 O O . GLY B 1 45 ? -1.223 16.875 18.797 1 92.25 45 GLY B O 1
ATOM 1642 N N . LEU B 1 46 ? -2.482 15.828 17.328 1 94 46 LEU B N 1
ATOM 1643 C CA . LEU B 1 46 ? -2.02 16.625 16.203 1 94 46 LEU B CA 1
ATOM 1644 C C . LEU B 1 46 ? -2.42 18.094 16.359 1 94 46 LEU B C 1
ATOM 1646 O O . LEU B 1 46 ? -1.592 18.984 16.188 1 94 46 LEU B O 1
ATOM 1650 N N . PHE B 1 47 ? -3.619 18.312 16.719 1 95.69 47 PHE B N 1
ATOM 1651 C CA . PHE B 1 47 ? -4.125 19.656 16.891 1 95.69 47 PHE B CA 1
ATOM 1652 C C . PHE B 1 47 ? -3.379 20.391 18 1 95.69 47 PHE B C 1
ATOM 1654 O O . PHE B 1 47 ? -3.055 21.562 17.875 1 95.69 47 PHE B O 1
ATOM 1661 N N . GLU B 1 48 ? -3.178 19.688 19.078 1 95.44 48 GLU B N 1
ATOM 1662 C CA . GLU B 1 48 ? -2.441 20.266 20.203 1 95.44 48 GLU B CA 1
ATOM 1663 C C . GLU B 1 48 ? -1.022 20.641 19.797 1 95.44 48 GLU B C 1
ATOM 1665 O O . GLU B 1 48 ? -0.535 21.719 20.141 1 95.44 48 GLU B O 1
ATOM 1670 N N . ARG B 1 49 ? -0.462 19.812 19.016 1 95 49 ARG B N 1
ATOM 1671 C CA . ARG B 1 49 ? 0.912 20.062 18.594 1 95 49 ARG B CA 1
ATOM 1672 C C . ARG B 1 49 ? 0.981 21.234 17.625 1 95 49 ARG B C 1
ATOM 1674 O O . ARG B 1 49 ? 1.939 22.016 17.641 1 95 49 ARG B O 1
ATOM 1681 N N . LEU B 1 50 ? -0.067 21.359 16.875 1 96.94 50 LEU B N 1
ATOM 1682 C CA . LEU B 1 50 ? -0.077 22.391 15.852 1 96.94 50 LEU B CA 1
ATOM 1683 C C . LEU B 1 50 ? -0.7 23.688 16.391 1 96.94 50 LEU B C 1
ATOM 1685 O O . LEU B 1 50 ? -0.641 24.719 15.734 1 96.94 50 LEU B O 1
ATOM 1689 N N . ASP B 1 51 ? -1.295 23.578 17.625 1 96.88 51 ASP B N 1
ATOM 1690 C CA . ASP B 1 51 ? -1.999 24.719 18.203 1 96.88 51 ASP B CA 1
ATOM 1691 C C . ASP B 1 51 ? -3.01 25.297 17.219 1 96.88 51 ASP B C 1
ATOM 1693 O O . ASP B 1 51 ? -2.99 26.5 16.938 1 96.88 51 ASP B O 1
ATOM 1697 N N . THR B 1 52 ? -3.889 24.516 16.703 1 97.12 52 THR B N 1
ATOM 1698 C CA . THR B 1 52 ? -4.793 24.859 15.617 1 97.12 52 THR B CA 1
ATOM 1699 C C . THR B 1 52 ? -6.008 25.625 16.141 1 97.12 52 THR B C 1
ATOM 1701 O O . THR B 1 52 ? -6.391 25.469 17.312 1 97.12 52 THR B O 1
ATOM 1704 N N . SER B 1 53 ? -6.57 26.531 15.297 1 97.38 53 SER B N 1
ATOM 1705 C CA . SER B 1 53 ? -7.891 27.109 15.531 1 97.38 53 SER B CA 1
ATOM 1706 C C . SER B 1 53 ? -8.992 26.141 15.117 1 97.38 53 SER B C 1
ATOM 1708 O O . SER B 1 53 ? -8.75 25.203 14.359 1 97.38 53 SER B O 1
ATOM 1710 N N . PRO B 1 54 ? -10.219 26.297 15.617 1 96.5 54 PRO B N 1
ATOM 1711 C CA . PRO B 1 54 ? -11.32 25.406 15.227 1 96.5 54 PRO B CA 1
ATOM 1712 C C . PRO B 1 54 ? -11.523 25.344 13.719 1 96.5 54 PRO B C 1
ATOM 1714 O O . PRO B 1 54 ? -11.883 24.281 13.18 1 96.5 54 PRO B O 1
ATOM 1717 N N . GLY B 1 55 ? -11.328 26.516 13.023 1 97 55 GLY B N 1
ATOM 1718 C CA . GLY B 1 55 ? -11.422 26.516 11.57 1 97 55 GLY B CA 1
ATOM 1719 C C . GLY B 1 55 ? -10.344 25.672 10.906 1 97 55 GLY B C 1
ATOM 1720 O O . GLY B 1 55 ? -10.625 24.953 9.938 1 97 55 GLY B O 1
ATOM 1721 N N . GLN B 1 56 ? -9.125 25.75 11.375 1 97.44 56 GLN B N 1
ATOM 1722 C CA . GLN B 1 56 ? -8.023 24.938 10.875 1 97.44 56 GLN B CA 1
ATOM 1723 C C . GLN B 1 56 ? -8.289 23.453 11.133 1 97.44 56 GLN B C 1
ATOM 1725 O O . GLN B 1 56 ? -8.031 22.609 10.266 1 97.44 56 GLN B O 1
ATOM 1730 N N . GLU B 1 57 ? -8.805 23.109 12.289 1 97 57 GLU B N 1
ATOM 1731 C CA . GLU B 1 57 ? -9.102 21.734 12.633 1 97 57 GLU B CA 1
ATOM 1732 C C . GLU B 1 57 ? -10.125 21.125 11.672 1 97 57 GLU B C 1
ATOM 1734 O O . GLU B 1 57 ? -10 19.969 11.258 1 97 57 GLU B O 1
ATOM 1739 N N . LYS B 1 58 ? -11.109 21.875 11.375 1 97.25 58 LYS B N 1
ATOM 1740 C CA . LYS B 1 58 ? -12.141 21.406 10.445 1 97.25 58 LYS B CA 1
ATOM 1741 C C . LYS B 1 58 ? -11.539 21.078 9.078 1 97.25 58 LYS B C 1
ATOM 1743 O O . LYS B 1 58 ? -11.875 20.062 8.484 1 97.25 58 LYS B O 1
ATOM 1748 N N . VAL B 1 59 ? -10.664 21.953 8.57 1 97.62 59 VAL B N 1
ATOM 1749 C CA . VAL B 1 59 ? -10.031 21.75 7.27 1 97.62 59 VAL B CA 1
ATOM 1750 C C . VAL B 1 59 ? -9.164 20.5 7.305 1 97.62 59 VAL B C 1
ATOM 1752 O O . VAL B 1 59 ? -9.203 19.672 6.383 1 97.62 59 VAL B O 1
ATOM 1755 N N . ILE B 1 60 ? -8.391 20.359 8.375 1 96.75 60 ILE B N 1
ATOM 1756 C CA . ILE B 1 60 ? -7.5 19.203 8.492 1 96.75 60 ILE B CA 1
ATOM 1757 C C . ILE B 1 60 ? -8.32 17.922 8.594 1 96.75 60 ILE B C 1
ATOM 1759 O O . ILE B 1 60 ? -8.031 16.938 7.918 1 96.75 60 ILE B O 1
ATOM 1763 N N . LYS B 1 61 ? -9.367 17.938 9.406 1 96.56 61 LYS B N 1
ATOM 1764 C CA . LYS B 1 61 ? -10.227 16.766 9.578 1 96.56 61 LYS B CA 1
ATOM 1765 C C . LYS B 1 61 ? -10.844 16.344 8.25 1 96.56 61 LYS B C 1
ATOM 1767 O O . LYS B 1 61 ? -10.836 15.156 7.902 1 96.56 61 LYS B O 1
ATOM 1772 N N . GLN B 1 62 ? -11.367 17.25 7.562 1 96.88 62 GLN B N 1
ATOM 1773 C CA . GLN B 1 62 ? -11.984 16.938 6.273 1 96.88 62 GLN B CA 1
ATOM 1774 C C . GLN B 1 62 ? -10.961 16.391 5.285 1 96.88 62 GLN B C 1
ATOM 1776 O O . GLN B 1 62 ? -11.258 15.453 4.539 1 96.88 62 GLN B O 1
ATOM 1781 N N . SER B 1 63 ? -9.773 17.047 5.258 1 96.5 63 SER B N 1
ATOM 1782 C CA . SER B 1 63 ? -8.711 16.609 4.355 1 96.5 63 SER B CA 1
ATOM 1783 C C . SER B 1 63 ? -8.258 15.188 4.684 1 96.5 63 SER B C 1
ATOM 1785 O O . SER B 1 63 ? -8.109 14.359 3.783 1 96.5 63 SER B O 1
ATOM 1787 N N . VAL B 1 64 ? -8.07 14.844 5.938 1 95 64 VAL B N 1
ATOM 1788 C CA . VAL B 1 64 ? -7.645 13.523 6.383 1 95 64 VAL B CA 1
ATOM 1789 C C . VAL B 1 64 ? -8.734 12.5 6.059 1 95 64 VAL B C 1
ATOM 1791 O O . VAL B 1 64 ? -8.438 11.398 5.586 1 95 64 VAL B O 1
ATOM 1794 N N . GLU B 1 65 ? -9.961 12.844 6.297 1 95.12 65 GLU B N 1
ATOM 1795 C CA . GLU B 1 65 ? -11.078 11.945 6.02 1 95.12 65 GLU B CA 1
ATOM 1796 C C . GLU B 1 65 ? -11.156 11.609 4.531 1 95.12 65 GLU B C 1
ATOM 1798 O O . GLU B 1 65 ? -11.43 10.461 4.164 1 95.12 65 GLU B O 1
ATOM 1803 N N . GLU B 1 66 ? -10.922 12.586 3.719 1 96.19 66 GLU B N 1
ATOM 1804 C CA . GLU B 1 66 ? -10.938 12.352 2.279 1 96.19 66 GLU B CA 1
ATOM 1805 C C . GLU B 1 66 ? -9.82 11.398 1.86 1 96.19 66 GLU B C 1
ATOM 1807 O O . GLU B 1 66 ? -10.023 10.516 1.026 1 96.19 66 GLU B O 1
ATOM 1812 N N . ILE B 1 67 ? -8.648 11.602 2.426 1 95.31 67 ILE B N 1
ATOM 1813 C CA . ILE B 1 67 ? -7.523 10.727 2.109 1 95.31 67 ILE B CA 1
ATOM 1814 C C . ILE B 1 67 ? -7.816 9.312 2.596 1 95.31 67 ILE B C 1
ATOM 1816 O O . ILE B 1 67 ? -7.633 8.344 1.854 1 95.31 67 ILE B O 1
ATOM 1820 N N . PHE B 1 68 ? -8.328 9.211 3.814 1 94.12 68 PHE B N 1
ATOM 1821 C CA . PHE B 1 68 ? -8.625 7.898 4.371 1 94.12 68 PHE B CA 1
ATOM 1822 C C . PHE B 1 68 ? -9.688 7.188 3.537 1 94.12 68 PHE B C 1
ATOM 1824 O O . PHE B 1 68 ? -9.57 5.988 3.275 1 94.12 68 PHE B O 1
ATOM 1831 N N . ALA B 1 69 ? -10.703 7.883 3.146 1 95.69 69 ALA B N 1
ATOM 1832 C CA . ALA B 1 69 ? -11.758 7.281 2.334 1 95.69 69 ALA B CA 1
ATOM 1833 C C . ALA B 1 69 ? -11.195 6.738 1.023 1 95.69 69 ALA B C 1
ATOM 1835 O O . ALA B 1 69 ? -11.531 5.625 0.61 1 95.69 69 ALA B O 1
ATOM 1836 N N . SER B 1 70 ? -10.359 7.539 0.381 1 96.19 70 SER B N 1
ATOM 1837 C CA . SER B 1 70 ? -9.797 7.105 -0.894 1 96.19 70 SER B CA 1
ATOM 1838 C C . SER B 1 70 ? -8.844 5.934 -0.708 1 96.19 70 SER B C 1
ATOM 1840 O O . SER B 1 70 ? -8.828 5.004 -1.519 1 96.19 70 SER B O 1
ATOM 1842 N N . THR B 1 71 ? -8.055 5.898 0.349 1 95.06 71 THR B N 1
ATOM 1843 C CA . THR B 1 71 ? -7.133 4.805 0.617 1 95.06 71 THR B CA 1
ATOM 1844 C C . THR B 1 71 ? -7.891 3.529 0.979 1 95.06 71 THR B C 1
ATOM 1846 O O . THR B 1 71 ? -7.488 2.43 0.594 1 95.06 71 THR B O 1
ATOM 1849 N N . ARG B 1 72 ? -8.977 3.721 1.688 1 94.81 72 ARG B N 1
ATOM 1850 C CA . ARG B 1 72 ? -9.82 2.572 2.006 1 94.81 72 ARG B CA 1
ATOM 1851 C C . ARG B 1 72 ? -10.383 1.939 0.737 1 94.81 72 ARG B C 1
ATOM 1853 O O . ARG B 1 72 ? -10.445 0.713 0.623 1 94.81 72 ARG B O 1
ATOM 1860 N N . SER B 1 73 ? -10.797 2.791 -0.079 1 95.19 73 SER B N 1
ATOM 1861 C CA . SER B 1 73 ? -11.305 2.293 -1.354 1 95.19 73 SER B CA 1
ATOM 1862 C C . SER B 1 73 ? -10.219 1.534 -2.119 1 95.19 73 SER B C 1
ATOM 1864 O O . SER B 1 73 ? -10.5 0.5 -2.73 1 95.19 73 SER B O 1
ATOM 1866 N N . LEU B 1 74 ? -8.961 1.998 -2.141 1 95 74 LEU B N 1
ATOM 1867 C CA . LEU B 1 74 ? -7.844 1.319 -2.789 1 95 74 LEU B CA 1
ATOM 1868 C C . LEU B 1 74 ? -7.566 -0.026 -2.125 1 95 74 LEU B C 1
ATOM 1870 O O . LEU B 1 74 ? -7.328 -1.022 -2.811 1 95 74 LEU B O 1
ATOM 1874 N N . ARG B 1 75 ? -7.648 -0.072 -0.853 1 93 75 ARG B N 1
ATOM 1875 C CA . ARG B 1 75 ? -7.434 -1.312 -0.115 1 93 75 ARG B CA 1
ATOM 1876 C C . ARG B 1 75 ? -8.484 -2.354 -0.481 1 93 75 ARG B C 1
ATOM 1878 O O . ARG B 1 75 ? -8.172 -3.531 -0.656 1 93 75 ARG B O 1
ATOM 1885 N N . THR B 1 76 ? -9.719 -1.893 -0.552 1 93.06 76 THR B N 1
ATOM 1886 C CA . THR B 1 76 ? -10.789 -2.793 -0.958 1 93.06 76 THR B CA 1
ATOM 1887 C C . THR B 1 76 ? -10.516 -3.373 -2.342 1 93.06 76 THR B C 1
ATOM 1889 O O . THR B 1 76 ? -10.727 -4.566 -2.574 1 93.06 76 THR B O 1
ATOM 1892 N N . GLU B 1 77 ? -10 -2.508 -3.193 1 92.56 77 GLU B N 1
ATOM 1893 C CA . GLU B 1 77 ? -9.68 -2.973 -4.543 1 92.56 77 GLU B CA 1
ATOM 1894 C C . GLU B 1 77 ? -8.516 -3.963 -4.523 1 92.56 77 GLU B C 1
ATOM 1896 O O . GLU B 1 77 ? -8.484 -4.902 -5.32 1 92.56 77 GLU B O 1
ATOM 1901 N N . LEU B 1 78 ? -7.562 -3.799 -3.707 1 91.44 78 LEU B N 1
ATOM 1902 C CA . LEU B 1 78 ? -6.445 -4.73 -3.576 1 91.44 78 LEU B CA 1
ATOM 1903 C C . LEU B 1 78 ? -6.926 -6.086 -3.07 1 91.44 78 LEU B C 1
ATOM 1905 O O . LEU B 1 78 ? -6.43 -7.129 -3.506 1 91.44 78 LEU B O 1
ATOM 1909 N N . ASP B 1 79 ? -7.855 -6.062 -2.17 1 90.56 79 ASP B N 1
ATOM 1910 C CA . ASP B 1 79 ? -8.461 -7.309 -1.707 1 90.56 79 ASP B CA 1
ATOM 1911 C C . ASP B 1 79 ? -9.172 -8.031 -2.85 1 90.56 79 ASP B C 1
ATOM 1913 O O . ASP B 1 79 ? -9.07 -9.25 -2.979 1 90.56 79 ASP B O 1
ATOM 1917 N N . ASP B 1 80 ? -9.836 -7.285 -3.621 1 89.94 80 ASP B N 1
ATOM 1918 C CA . ASP B 1 80 ? -10.5 -7.867 -4.789 1 89.94 80 ASP B CA 1
ATOM 1919 C C . ASP B 1 80 ? -9.477 -8.445 -5.766 1 89.94 80 ASP B C 1
ATOM 1921 O O . ASP B 1 80 ? -9.711 -9.484 -6.375 1 89.94 80 ASP B O 1
ATOM 1925 N N . THR B 1 81 ? -8.422 -7.742 -5.945 1 89.88 81 THR B N 1
ATOM 1926 C CA . THR B 1 81 ? -7.344 -8.219 -6.809 1 89.88 81 THR B CA 1
ATOM 1927 C C . THR B 1 81 ? -6.816 -9.562 -6.32 1 89.88 81 THR B C 1
ATOM 1929 O O . THR B 1 81 ? -6.59 -10.469 -7.121 1 89.88 81 THR B O 1
ATOM 1932 N N . ARG B 1 82 ? -6.645 -9.695 -5.09 1 90.38 82 ARG B N 1
ATOM 1933 C CA . ARG B 1 82 ? -6.191 -10.961 -4.512 1 90.38 82 ARG B CA 1
ATOM 1934 C C . ARG B 1 82 ? -7.172 -12.086 -4.82 1 90.38 82 ARG B C 1
ATOM 1936 O O . ARG B 1 82 ? -6.758 -13.203 -5.133 1 90.38 82 ARG B O 1
ATOM 1943 N N . ARG B 1 83 ? -8.453 -11.773 -4.75 1 91.19 83 ARG B N 1
ATOM 1944 C CA . ARG B 1 83 ? -9.469 -12.773 -5.078 1 91.19 83 ARG B CA 1
ATOM 1945 C C . ARG B 1 83 ? -9.383 -13.172 -6.551 1 91.19 83 ARG B C 1
ATOM 1947 O O . ARG B 1 83 ? -9.508 -14.352 -6.883 1 91.19 83 ARG B O 1
ATOM 1954 N N . ASP B 1 84 ? -9.148 -12.195 -7.312 1 90.69 84 ASP B N 1
ATOM 1955 C CA . ASP B 1 84 ? -9.055 -12.461 -8.75 1 90.69 84 ASP B CA 1
ATOM 1956 C C . ASP B 1 84 ? -7.812 -13.289 -9.07 1 90.69 84 ASP B C 1
ATOM 1958 O O . ASP B 1 84 ? -7.852 -14.164 -9.938 1 90.69 84 ASP B O 1
ATOM 1962 N N . ILE B 1 85 ? -6.746 -13.008 -8.422 1 92.19 85 ILE B N 1
ATOM 1963 C CA . ILE B 1 85 ? -5.52 -13.773 -8.609 1 92.19 85 ILE B CA 1
ATOM 1964 C C . ILE B 1 85 ? -5.75 -15.227 -8.195 1 92.19 85 ILE B C 1
ATOM 1966 O O . ILE B 1 85 ? -5.355 -16.156 -8.906 1 92.19 85 ILE B O 1
ATOM 1970 N N . ALA B 1 86 ? -6.379 -15.398 -7.023 1 93.5 86 ALA B N 1
ATOM 1971 C CA . ALA B 1 86 ? -6.719 -16.75 -6.57 1 93.5 86 ALA B CA 1
ATOM 1972 C C . ALA B 1 86 ? -7.59 -17.469 -7.594 1 93.5 86 ALA B C 1
ATOM 1974 O O . ALA B 1 86 ? -7.359 -18.641 -7.898 1 93.5 86 ALA B O 1
ATOM 1975 N N . ALA B 1 87 ? -8.57 -16.766 -8.141 1 92.12 87 ALA B N 1
ATOM 1976 C CA . ALA B 1 87 ? -9.461 -17.344 -9.141 1 92.12 87 ALA B CA 1
ATOM 1977 C C . ALA B 1 87 ? -8.688 -17.75 -10.398 1 92.12 87 ALA B C 1
ATOM 1979 O O . ALA B 1 87 ? -8.945 -18.797 -10.984 1 92.12 87 ALA B O 1
ATOM 1980 N N . ALA B 1 88 ? -7.785 -16.906 -10.828 1 91 88 ALA B N 1
ATOM 1981 C CA . ALA B 1 88 ? -6.965 -17.203 -11.992 1 91 88 ALA B CA 1
ATOM 1982 C C . ALA B 1 88 ? -6.125 -18.469 -11.766 1 91 88 ALA B C 1
ATOM 1984 O O . ALA B 1 88 ? -6 -19.312 -12.664 1 91 88 ALA B O 1
ATOM 1985 N N . LEU B 1 89 ? -5.582 -18.609 -10.578 1 93.94 89 LEU B N 1
ATOM 1986 C CA . LEU B 1 89 ? -4.797 -19.797 -10.234 1 93.94 89 LEU B CA 1
ATOM 1987 C C . LEU B 1 89 ? -5.668 -21.047 -10.258 1 93.94 89 LEU B C 1
ATOM 1989 O O . LEU B 1 89 ? -5.238 -22.094 -10.75 1 93.94 89 LEU B O 1
ATOM 1993 N N . ARG B 1 90 ? -6.863 -20.953 -9.742 1 93.94 90 ARG B N 1
ATOM 1994 C CA . ARG B 1 90 ? -7.773 -22.094 -9.727 1 93.94 90 ARG B CA 1
ATOM 1995 C C . ARG B 1 90 ? -8.109 -22.547 -11.141 1 93.94 90 ARG B C 1
ATOM 1997 O O . ARG B 1 90 ? -8.203 -23.734 -11.406 1 93.94 90 ARG B O 1
ATOM 2004 N N . ALA B 1 91 ? -8.219 -21.625 -11.992 1 90.38 91 ALA B N 1
ATOM 2005 C CA . ALA B 1 91 ? -8.586 -21.922 -13.375 1 90.38 91 ALA B CA 1
ATOM 2006 C C . ALA B 1 91 ? -7.367 -22.375 -14.172 1 90.38 91 ALA B C 1
ATOM 2008 O O . ALA B 1 91 ? -7.508 -23 -15.227 1 90.38 91 ALA B O 1
ATOM 2009 N N . GLY B 1 92 ? -6.18 -22.094 -13.703 1 87.75 92 GLY B N 1
ATOM 2010 C CA . GLY B 1 92 ? -4.945 -22.438 -14.398 1 87.75 92 GLY B CA 1
ATOM 2011 C C . GLY B 1 92 ? -4.715 -21.594 -15.641 1 87.75 92 GLY B C 1
ATOM 2012 O O . GLY B 1 92 ? -4.035 -22.047 -16.578 1 87.75 92 GLY B O 1
ATOM 2013 N N . ILE B 1 93 ? -5.367 -20.422 -15.75 1 84.88 93 ILE B N 1
ATOM 2014 C CA . ILE B 1 93 ? -5.277 -19.578 -16.938 1 84.88 93 ILE B CA 1
ATOM 2015 C C . ILE B 1 93 ? -4.957 -18.141 -16.516 1 84.88 93 ILE B C 1
ATOM 2017 O O . ILE B 1 93 ? -5.602 -17.594 -15.625 1 84.88 93 ILE B O 1
ATOM 2021 N N . VAL B 1 94 ? -3.791 -17.719 -17.062 1 86 94 VAL B N 1
ATOM 2022 C CA . VAL B 1 94 ? -3.535 -16.297 -16.938 1 86 94 VAL B CA 1
ATOM 2023 C C . VAL B 1 94 ? -4.168 -15.547 -18.109 1 86 94 VAL B C 1
ATOM 2025 O O . VAL B 1 94 ? -3.658 -15.594 -19.234 1 86 94 VAL B O 1
ATOM 2028 N N . ASP B 1 95 ? -5.262 -14.992 -17.828 1 88.44 95 ASP B N 1
ATOM 2029 C CA . ASP B 1 95 ? -6.016 -14.25 -18.828 1 88.44 95 ASP B CA 1
ATOM 2030 C C . ASP B 1 95 ? -5.57 -12.789 -18.891 1 88.44 95 ASP B C 1
ATOM 2032 O O . ASP B 1 95 ? -5.895 -12 -18 1 88.44 95 ASP B O 1
ATOM 2036 N N . GLU B 1 96 ? -4.965 -12.469 -19.969 1 85.88 96 GLU B N 1
ATOM 2037 C CA . GLU B 1 96 ? -4.391 -11.133 -20.094 1 85.88 96 GLU B CA 1
ATOM 2038 C C . GLU B 1 96 ? -5.48 -10.062 -20.078 1 85.88 96 GLU B C 1
ATOM 2040 O O . GLU B 1 96 ? -5.262 -8.953 -19.578 1 85.88 96 GLU B O 1
ATOM 2045 N N . VAL B 1 97 ? -6.586 -10.398 -20.672 1 89.38 97 VAL B N 1
ATOM 2046 C CA . VAL B 1 97 ? -7.695 -9.453 -20.703 1 89.38 97 VAL B CA 1
ATOM 2047 C C . VAL B 1 97 ? -8.211 -9.211 -19.297 1 89.38 97 VAL B C 1
ATOM 2049 O O . VAL B 1 97 ? -8.398 -8.062 -18.875 1 89.38 97 VAL B O 1
ATOM 2052 N N . GLN B 1 98 ? -8.352 -10.281 -18.531 1 88.25 98 GLN B N 1
ATOM 2053 C CA . GLN B 1 98 ? -8.805 -10.164 -17.141 1 88.25 98 GLN B CA 1
ATOM 2054 C C . GLN B 1 98 ? -7.785 -9.414 -16.297 1 88.25 98 GLN B C 1
ATOM 2056 O O . GLN B 1 98 ? -8.156 -8.594 -15.445 1 88.25 98 GLN B O 1
ATOM 2061 N N . MET B 1 99 ? -6.523 -9.633 -16.5 1 90.06 99 MET B N 1
ATOM 2062 C CA . MET B 1 99 ? -5.477 -8.93 -15.758 1 90.06 99 MET B CA 1
ATOM 2063 C C . MET B 1 99 ? -5.477 -7.441 -16.109 1 90.06 99 MET B C 1
ATOM 2065 O O . MET B 1 99 ? -5.277 -6.598 -15.227 1 90.06 99 MET B O 1
ATOM 2069 N N . GLY B 1 100 ? -5.676 -7.203 -17.391 1 90.06 100 GLY B N 1
ATOM 2070 C CA . GLY B 1 100 ? -5.773 -5.809 -17.797 1 90.06 100 GLY B CA 1
ATOM 2071 C C . GLY B 1 100 ? -6.91 -5.07 -17.109 1 90.06 100 GLY B C 1
ATOM 2072 O O . GLY B 1 100 ? -6.758 -3.91 -16.719 1 90.06 100 GLY B O 1
ATOM 2073 N N . GLU B 1 101 ? -8.031 -5.754 -17 1 92.19 101 GLU B N 1
ATOM 2074 C CA . GLU B 1 101 ? -9.18 -5.156 -16.312 1 92.19 101 GLU B CA 1
ATOM 2075 C C . GLU B 1 101 ? -8.883 -4.914 -14.836 1 92.19 101 GLU B C 1
ATOM 2077 O O . GLU B 1 101 ? -9.273 -3.883 -14.281 1 92.19 101 GLU B O 1
ATOM 2082 N N . LEU B 1 102 ? -8.188 -5.785 -14.203 1 90.19 102 LEU B N 1
ATOM 2083 C CA . LEU B 1 102 ? -7.801 -5.641 -12.805 1 90.19 102 LEU B CA 1
ATOM 2084 C C . LEU B 1 102 ? -6.906 -4.422 -12.609 1 90.19 102 LEU B C 1
ATOM 2086 O O . LEU B 1 102 ? -7.137 -3.613 -11.703 1 90.19 102 LEU B O 1
ATOM 2090 N N . PHE B 1 103 ? -5.984 -4.254 -13.477 1 92.31 103 PHE B N 1
ATOM 2091 C CA . PHE B 1 103 ? -5.055 -3.135 -13.359 1 92.31 103 PHE B CA 1
ATOM 2092 C C . PHE B 1 103 ? -5.766 -1.812 -13.617 1 92.31 103 PHE B C 1
ATOM 2094 O O . PHE B 1 103 ? -5.465 -0.803 -12.977 1 92.31 103 PHE B O 1
ATOM 2101 N N . ALA B 1 104 ? -6.723 -1.895 -14.547 1 93.69 104 ALA B N 1
ATOM 2102 C CA . ALA B 1 104 ? -7.48 -0.68 -14.836 1 93.69 104 ALA B CA 1
ATOM 2103 C C . ALA B 1 104 ? -8.289 -0.232 -13.625 1 93.69 104 ALA B C 1
ATOM 2105 O O . ALA B 1 104 ? -8.375 0.964 -13.336 1 93.69 104 ALA B O 1
ATOM 2106 N N . ARG B 1 105 ? -8.883 -1.156 -12.93 1 94 105 ARG B N 1
ATOM 2107 C CA . ARG B 1 105 ? -9.625 -0.828 -11.719 1 94 105 ARG B CA 1
ATOM 2108 C C . ARG B 1 105 ? -8.703 -0.25 -10.648 1 94 105 ARG B C 1
ATOM 2110 O O . ARG B 1 105 ? -9.055 0.727 -9.984 1 94 105 ARG B O 1
ATOM 2117 N N . HIS B 1 106 ? -7.527 -0.81 -10.539 1 94.56 106 HIS B N 1
ATOM 2118 C CA . HIS B 1 106 ? -6.543 -0.302 -9.594 1 94.56 106 HIS B CA 1
ATOM 2119 C C . HIS B 1 106 ? -6.129 1.124 -9.938 1 94.56 106 HIS B C 1
ATOM 2121 O O . HIS B 1 106 ? -6.023 1.978 -9.055 1 94.56 106 HIS B O 1
ATOM 2127 N N . ASP B 1 107 ? -5.949 1.325 -11.219 1 94.56 107 ASP B N 1
ATOM 2128 C CA . ASP B 1 107 ? -5.535 2.648 -11.68 1 94.56 107 ASP B CA 1
ATOM 2129 C C . ASP B 1 107 ? -6.582 3.703 -11.32 1 94.56 107 ASP B C 1
ATOM 2131 O O . ASP B 1 107 ? -6.238 4.828 -10.953 1 94.56 107 ASP B O 1
ATOM 2135 N N . GLU B 1 108 ? -7.793 3.326 -11.492 1 96.25 108 GLU B N 1
ATOM 2136 C CA . GLU B 1 108 ? -8.867 4.258 -11.164 1 96.25 108 GLU B CA 1
ATOM 2137 C C . GLU B 1 108 ? -8.844 4.629 -9.688 1 96.25 108 GLU B C 1
ATOM 2139 O O . GLU B 1 108 ? -8.977 5.801 -9.328 1 96.25 108 GLU B O 1
ATOM 2144 N N . LYS B 1 109 ? -8.641 3.65 -8.852 1 96.06 109 LYS B N 1
ATOM 2145 C CA . LYS B 1 109 ? -8.602 3.898 -7.414 1 96.06 109 LYS B CA 1
ATOM 2146 C C . LYS B 1 109 ? -7.355 4.695 -7.031 1 96.06 109 LYS B C 1
ATOM 2148 O O . LYS B 1 109 ? -7.418 5.57 -6.164 1 96.06 109 LYS B O 1
ATOM 2153 N N . LEU B 1 110 ? -6.281 4.453 -7.699 1 95.62 110 LEU B N 1
ATOM 2154 C CA . LEU B 1 110 ? -5.051 5.199 -7.449 1 95.62 110 LEU B CA 1
ATOM 2155 C C . LEU B 1 110 ? -5.215 6.664 -7.844 1 95.62 110 LEU B C 1
ATOM 2157 O O . LEU B 1 110 ? -4.699 7.555 -7.168 1 95.62 110 LEU B O 1
ATOM 2161 N N . ARG B 1 111 ? -5.941 6.855 -8.93 1 94.81 111 ARG B N 1
ATOM 2162 C CA . ARG B 1 111 ? -6.219 8.227 -9.352 1 94.81 111 ARG B CA 1
ATOM 2163 C C . ARG B 1 111 ? -7.016 8.977 -8.281 1 94.81 111 ARG B C 1
ATOM 2165 O O . ARG B 1 111 ? -6.762 10.156 -8.023 1 94.81 111 ARG B O 1
ATOM 2172 N N . GLU B 1 112 ? -7.938 8.289 -7.641 1 96.69 112 GLU B N 1
ATOM 2173 C CA . GLU B 1 112 ? -8.734 8.883 -6.574 1 96.69 112 GLU B CA 1
ATOM 2174 C C . GLU B 1 112 ? -7.867 9.25 -5.371 1 96.69 112 GLU B C 1
ATOM 2176 O O . GLU B 1 112 ? -8.023 10.32 -4.785 1 96.69 112 GLU B O 1
ATOM 2181 N N . VAL B 1 113 ? -6.977 8.383 -5.027 1 96.19 113 VAL B N 1
ATOM 2182 C CA . VAL B 1 113 ? -6.078 8.625 -3.906 1 96.19 113 VAL B CA 1
ATOM 2183 C C . VAL B 1 113 ? -5.199 9.836 -4.207 1 96.19 113 VAL B C 1
ATOM 2185 O O . VAL B 1 113 ? -5.031 10.719 -3.359 1 96.19 113 VAL B O 1
ATOM 2188 N N . ARG B 1 114 ? -4.695 9.953 -5.414 1 94.62 114 ARG B N 1
ATOM 2189 C CA . ARG B 1 114 ? -3.834 11.055 -5.82 1 94.62 114 ARG B CA 1
ATOM 2190 C C . ARG B 1 114 ? -4.586 12.383 -5.777 1 94.62 114 ARG B C 1
ATOM 2192 O O . ARG B 1 114 ? -4.062 13.383 -5.285 1 94.62 114 ARG B O 1
ATOM 2199 N N . LYS B 1 115 ? -5.793 12.383 -6.301 1 94.88 115 LYS B N 1
ATOM 2200 C CA . LYS B 1 115 ? -6.613 13.594 -6.289 1 94.88 115 LYS B CA 1
ATOM 2201 C C . LYS B 1 115 ? -6.891 14.055 -4.859 1 94.88 115 LYS B C 1
ATOM 2203 O O . LYS B 1 115 ? -6.801 15.242 -4.559 1 94.88 115 LYS B O 1
ATOM 2208 N N . ALA B 1 116 ? -7.219 13.047 -4.023 1 95.25 116 ALA B N 1
ATOM 2209 C CA . ALA B 1 116 ? -7.477 13.359 -2.619 1 95.25 116 ALA B CA 1
ATOM 2210 C C . ALA B 1 116 ? -6.234 13.93 -1.947 1 95.25 116 ALA B C 1
ATOM 2212 O O . ALA B 1 116 ? -6.324 14.898 -1.187 1 95.25 116 ALA B O 1
ATOM 2213 N N . MET B 1 117 ? -5.117 13.391 -2.227 1 94.56 117 MET B N 1
ATOM 2214 C CA . MET B 1 117 ? -3.859 13.82 -1.62 1 94.56 117 MET B CA 1
ATOM 2215 C C . MET B 1 117 ? -3.496 15.234 -2.061 1 94.56 117 MET B C 1
ATOM 2217 O O . MET B 1 117 ? -3.137 16.078 -1.234 1 94.56 117 MET B O 1
ATOM 2221 N N . VAL B 1 118 ? -3.572 15.492 -3.348 1 93.5 118 VAL B N 1
ATOM 2222 C CA . VAL B 1 118 ? -3.242 16.812 -3.885 1 93.5 118 VAL B CA 1
ATOM 2223 C C . VAL B 1 118 ? -4.215 17.844 -3.334 1 93.5 118 VAL B C 1
ATOM 2225 O O . VAL B 1 118 ? -3.805 18.938 -2.918 1 93.5 118 VAL B O 1
ATOM 2228 N N . GLY B 1 119 ? -5.488 17.531 -3.354 1 94.25 119 GLY B N 1
ATOM 2229 C CA . GLY B 1 119 ? -6.484 18.438 -2.791 1 94.25 119 GLY B CA 1
ATOM 2230 C C . GLY B 1 119 ? -6.27 18.719 -1.316 1 94.25 119 GLY B C 1
ATOM 2231 O O . GLY B 1 119 ? -6.371 19.859 -0.875 1 94.25 119 GLY B O 1
ATOM 2232 N N . ALA B 1 120 ? -5.953 17.641 -0.54 1 94.81 120 ALA B N 1
ATOM 2233 C CA . ALA B 1 120 ? -5.695 17.797 0.889 1 94.81 120 ALA B CA 1
ATOM 2234 C C . ALA B 1 120 ? -4.473 18.672 1.133 1 94.81 120 ALA B C 1
ATOM 2236 O O . ALA B 1 120 ? -4.496 19.562 1.996 1 94.81 120 ALA B O 1
ATOM 2237 N N . LEU B 1 121 ? -3.445 18.469 0.408 1 94.44 121 LEU B N 1
ATOM 2238 C CA . LEU B 1 121 ? -2.223 19.25 0.555 1 94.44 121 LEU B CA 1
ATOM 2239 C C . LEU B 1 121 ? -2.484 20.734 0.285 1 94.44 121 LEU B C 1
ATOM 2241 O O . LEU B 1 121 ? -2.012 21.594 1.026 1 94.44 121 LEU B O 1
ATOM 2245 N N . ALA B 1 122 ? -3.234 21.016 -0.765 1 94.12 122 ALA B N 1
ATOM 2246 C CA . ALA B 1 122 ? -3.568 22.406 -1.108 1 94.12 122 ALA B CA 1
ATOM 2247 C C . ALA B 1 122 ? -4.398 23.047 -0.007 1 94.12 122 ALA B C 1
ATOM 2249 O O . ALA B 1 122 ? -4.082 24.156 0.45 1 94.12 122 ALA B O 1
ATOM 2250 N N . ARG B 1 123 ? -5.43 22.422 0.468 1 95.56 123 ARG B N 1
ATOM 2251 C CA . ARG B 1 123 ? -6.332 22.969 1.479 1 95.56 123 ARG B CA 1
ATOM 2252 C C . ARG B 1 123 ? -5.598 23.203 2.795 1 95.56 123 ARG B C 1
ATOM 2254 O O . ARG B 1 123 ? -5.758 24.266 3.416 1 95.56 123 ARG B O 1
ATOM 2261 N N . VAL B 1 124 ? -4.801 22.203 3.164 1 95.94 124 VAL B N 1
ATOM 2262 C CA . VAL B 1 124 ? -4.098 22.297 4.438 1 95.94 124 VAL B CA 1
ATOM 2263 C C . VAL B 1 124 ? -3.025 23.375 4.363 1 95.94 124 VAL B C 1
ATOM 2265 O O . VAL B 1 124 ? -2.861 24.156 5.301 1 95.94 124 VAL B O 1
ATOM 2268 N N . SER B 1 125 ? -2.338 23.406 3.275 1 94.56 125 SER B N 1
ATOM 2269 C CA . SER B 1 125 ? -1.319 24.438 3.107 1 94.56 125 SER B CA 1
ATOM 2270 C C . SER B 1 125 ? -1.932 25.828 3.162 1 94.56 125 SER B C 1
ATOM 2272 O O . SER B 1 125 ? -1.335 26.75 3.719 1 94.56 125 SER B O 1
ATOM 2274 N N . ASP B 1 126 ? -3.088 25.953 2.654 1 94.69 126 ASP B N 1
ATOM 2275 C CA . ASP B 1 126 ? -3.762 27.25 2.631 1 94.69 126 ASP B CA 1
ATOM 2276 C C . ASP B 1 126 ? -4.285 27.625 4.016 1 94.69 126 ASP B C 1
ATOM 2278 O O . ASP B 1 126 ? -4.344 28.812 4.367 1 94.69 126 ASP B O 1
ATOM 2282 N N . ALA B 1 127 ? -4.648 26.688 4.746 1 96.25 127 ALA B N 1
ATOM 2283 C CA . ALA B 1 127 ? -5.301 26.922 6.031 1 96.25 127 ALA B CA 1
ATOM 2284 C C . ALA B 1 127 ? -4.27 27.203 7.125 1 96.25 127 ALA B C 1
ATOM 2286 O O . ALA B 1 127 ? -4.543 27.938 8.078 1 96.25 127 ALA B O 1
ATOM 2287 N N . LEU B 1 128 ? -3.094 26.609 7.047 1 96.69 128 LEU B N 1
ATOM 2288 C CA . LEU B 1 128 ? -2.098 26.672 8.109 1 96.69 128 LEU B CA 1
ATOM 2289 C C . LEU B 1 128 ? -1.128 27.828 7.867 1 96.69 128 LEU B C 1
ATOM 2291 O O . LEU B 1 128 ? -0.877 28.203 6.719 1 96.69 128 LEU B O 1
ATOM 2295 N N . ASP B 1 129 ? -0.636 28.391 9 1 95.81 129 ASP B N 1
ATOM 2296 C CA . ASP B 1 129 ? 0.447 29.344 8.836 1 95.81 129 ASP B CA 1
ATOM 2297 C C . ASP B 1 129 ? 1.785 28.641 8.625 1 95.81 129 ASP B C 1
ATOM 2299 O O . ASP B 1 129 ? 1.858 27.422 8.664 1 95.81 129 ASP B O 1
ATOM 2303 N N . GLU B 1 130 ? 2.748 29.422 8.352 1 95.56 130 GLU B N 1
ATOM 2304 C CA . GLU B 1 130 ? 4.055 28.891 7.977 1 95.56 130 GLU B CA 1
A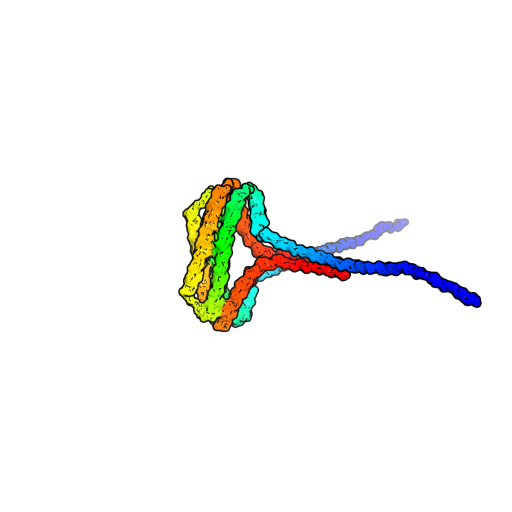TOM 2305 C C . GLU B 1 130 ? 4.625 28 9.078 1 95.56 130 GLU B C 1
ATOM 2307 O O . GLU B 1 130 ? 5.176 26.938 8.805 1 95.56 130 GLU B O 1
ATOM 2312 N N . THR B 1 131 ? 4.547 28.453 10.312 1 96.88 131 THR B N 1
ATOM 2313 C CA . THR B 1 131 ? 5.086 27.703 11.438 1 96.88 131 THR B CA 1
ATOM 2314 C C . THR B 1 131 ? 4.352 26.375 11.602 1 96.88 131 THR B C 1
ATOM 2316 O O . THR B 1 131 ? 4.98 25.328 11.781 1 96.88 131 THR B O 1
ATOM 2319 N N . GLN B 1 132 ? 3.025 26.422 11.523 1 97.12 132 GLN B N 1
ATOM 2320 C CA . GLN B 1 132 ? 2.207 25.219 11.609 1 97.12 132 GLN B CA 1
ATOM 2321 C C . GLN B 1 132 ? 2.537 24.234 10.484 1 97.12 132 GLN B C 1
ATOM 2323 O O . GLN B 1 132 ? 2.613 23.031 10.703 1 97.12 132 GLN B O 1
ATOM 2328 N N . ARG B 1 133 ? 2.721 24.766 9.281 1 96.44 133 ARG B N 1
ATOM 2329 C CA . ARG B 1 133 ? 3.047 23.922 8.133 1 96.44 133 ARG B CA 1
ATOM 2330 C C . ARG B 1 133 ? 4.371 23.188 8.344 1 96.44 133 ARG B C 1
ATOM 2332 O O . ARG B 1 133 ? 4.496 22 8.039 1 96.44 133 ARG B O 1
ATOM 2339 N N . LYS B 1 134 ? 5.34 23.859 8.844 1 96.44 134 LYS B N 1
ATOM 2340 C CA . LYS B 1 134 ? 6.648 23.25 9.094 1 96.44 134 LYS B CA 1
ATOM 2341 C C . LYS B 1 134 ? 6.562 22.188 10.172 1 96.44 134 LYS B C 1
ATOM 2343 O O . LYS B 1 134 ? 7.215 21.141 10.07 1 96.44 134 LYS B O 1
ATOM 2348 N N . GLN B 1 135 ? 5.77 22.438 11.164 1 96.44 135 GLN B N 1
ATOM 2349 C CA . GLN B 1 135 ? 5.578 21.453 12.219 1 96.44 135 GLN B CA 1
ATOM 2350 C C . GLN B 1 135 ? 4.887 20.203 11.672 1 96.44 135 GLN B C 1
ATOM 2352 O O . GLN B 1 135 ? 5.258 19.078 12.023 1 96.44 135 GLN B O 1
ATOM 2357 N N . LEU B 1 136 ? 3.846 20.469 10.898 1 96.19 136 LEU B N 1
ATOM 2358 C CA . LEU B 1 136 ? 3.166 19.328 10.281 1 96.19 136 LEU B CA 1
ATOM 2359 C C . LEU B 1 136 ? 4.125 18.531 9.406 1 96.19 136 LEU B C 1
ATOM 2361 O O . LEU B 1 136 ? 4.109 17.297 9.422 1 96.19 136 LEU B O 1
ATOM 2365 N N . ALA B 1 137 ? 4.934 19.156 8.625 1 95.31 137 ALA B N 1
ATOM 2366 C CA . ALA B 1 137 ? 5.941 18.5 7.793 1 95.31 137 ALA B CA 1
ATOM 2367 C C . ALA B 1 137 ? 6.875 17.641 8.633 1 95.31 137 ALA B C 1
ATOM 2369 O O . ALA B 1 137 ? 7.215 16.516 8.242 1 95.31 137 ALA B O 1
ATOM 2370 N N . ASP B 1 138 ? 7.246 18.141 9.742 1 94.25 138 ASP B N 1
ATOM 2371 C CA . ASP B 1 138 ? 8.117 17.406 10.648 1 94.25 138 ASP B CA 1
ATOM 2372 C C . ASP B 1 138 ? 7.43 16.141 11.164 1 94.25 138 ASP B C 1
ATOM 2374 O O . ASP B 1 138 ? 8.062 15.086 11.297 1 94.25 138 ASP B O 1
ATOM 2378 N N . LEU B 1 139 ? 6.191 16.25 11.469 1 92.31 139 LEU B N 1
ATOM 2379 C CA . LEU B 1 139 ? 5.434 15.102 11.945 1 92.31 139 LEU B CA 1
ATOM 2380 C C . LEU B 1 139 ? 5.312 14.039 10.859 1 92.31 139 LEU B C 1
ATOM 2382 O O . LEU B 1 139 ? 5.402 12.844 11.141 1 92.31 139 LEU B O 1
ATOM 2386 N N . ILE B 1 140 ? 5.09 14.453 9.672 1 91.75 140 ILE B N 1
ATOM 2387 C CA . ILE B 1 140 ? 5.004 13.531 8.539 1 91.75 140 ILE B CA 1
ATOM 2388 C C . ILE B 1 140 ? 6.344 12.82 8.352 1 91.75 140 ILE B C 1
ATOM 2390 O O . ILE B 1 140 ? 6.379 11.602 8.156 1 91.75 140 ILE B O 1
ATOM 2394 N N . ASP B 1 141 ? 7.438 13.5 8.469 1 89.5 141 ASP B N 1
ATOM 2395 C CA . ASP B 1 141 ? 8.773 12.922 8.328 1 89.5 141 ASP B CA 1
ATOM 2396 C C . ASP B 1 141 ? 9.039 11.898 9.43 1 89.5 141 ASP B C 1
ATOM 2398 O O . ASP B 1 141 ? 9.633 10.844 9.172 1 89.5 141 ASP B O 1
ATOM 2402 N N . ARG B 1 142 ? 8.57 12.234 10.617 1 84.94 142 ARG B N 1
ATOM 2403 C CA . ARG B 1 142 ? 8.789 11.336 11.742 1 84.94 142 ARG B CA 1
ATOM 2404 C C . ARG B 1 142 ? 7.973 10.055 11.602 1 84.94 142 ARG B C 1
ATOM 2406 O O . ARG B 1 142 ? 8.414 8.977 12.016 1 84.94 142 ARG B O 1
ATOM 2413 N N . GLY B 1 143 ? 6.703 10.25 11.242 1 79.06 143 GLY B N 1
ATOM 2414 C CA . GLY B 1 143 ? 5.902 9.062 10.992 1 79.06 143 GLY B CA 1
ATOM 2415 C C . GLY B 1 143 ? 6.535 8.117 9.984 1 79.06 143 GLY B C 1
ATOM 2416 O O . GLY B 1 143 ? 6.434 6.898 10.117 1 79.06 143 GLY B O 1
ATOM 2417 N N . LEU B 1 144 ? 7.066 8.672 9 1 66.56 144 LEU B N 1
ATOM 2418 C CA . LEU B 1 144 ? 7.844 7.867 8.055 1 66.56 144 LEU B CA 1
ATOM 2419 C C . LEU B 1 144 ? 8.93 7.082 8.781 1 66.56 144 LEU B C 1
ATOM 2421 O O . LEU B 1 144 ? 9.156 5.906 8.484 1 66.56 144 LEU B O 1
ATOM 2425 N N . ALA B 1 145 ? 9.453 7.727 9.742 1 59.47 145 ALA B N 1
ATOM 2426 C CA . ALA B 1 145 ? 10.555 7.117 10.477 1 59.47 145 ALA B CA 1
ATOM 2427 C C . ALA B 1 145 ? 10.055 6.016 11.406 1 59.47 145 ALA B C 1
ATOM 2429 O O . ALA B 1 145 ? 10.734 5.004 11.602 1 59.47 145 ALA B O 1
ATOM 2430 N N . ALA B 1 146 ? 9 6.215 12.023 1 55.47 146 ALA B N 1
ATOM 2431 C CA . ALA B 1 146 ? 8.438 5.254 12.977 1 55.47 146 ALA B CA 1
ATOM 2432 C C . ALA B 1 146 ? 7.82 4.059 12.25 1 55.47 146 ALA B C 1
ATOM 2434 O O . ALA B 1 146 ? 7.797 2.949 12.781 1 55.47 146 ALA B O 1
ATOM 2435 N N . GLY B 1 147 ? 7 4.262 11.367 1 56.44 147 GLY B N 1
ATOM 2436 C CA . GLY B 1 147 ? 6.371 3.174 10.633 1 56.44 147 GLY B CA 1
ATOM 2437 C C . GLY B 1 147 ? 7.355 2.137 10.133 1 56.44 147 GLY B C 1
ATOM 2438 O O . GLY B 1 147 ? 6.969 1.019 9.789 1 56.44 147 GLY B O 1
ATOM 2439 N N . GLY B 1 148 ? 8.648 2.547 9.992 1 47.41 148 GLY B N 1
ATOM 2440 C CA . GLY B 1 148 ? 9.664 1.524 9.781 1 47.41 148 GLY B CA 1
ATOM 2441 C C . GLY B 1 148 ? 9.805 0.572 10.953 1 47.41 148 GLY B C 1
ATOM 2442 O O . GLY B 1 148 ? 10.469 -0.462 10.844 1 47.41 148 GLY B O 1
ATOM 2443 N N . GLY B 1 149 ? 9.336 1.102 12.133 1 41.66 149 GLY B N 1
ATOM 2444 C CA . GLY B 1 149 ? 9.586 0.353 13.352 1 41.66 149 GLY B CA 1
ATOM 2445 C C . GLY B 1 149 ? 8.578 -0.762 13.578 1 41.66 149 GLY B C 1
ATOM 2446 O O . GLY B 1 149 ? 8.641 -1.46 14.594 1 41.66 149 GLY B O 1
ATOM 2447 N N . TRP B 1 150 ? 7.406 -0.631 13.102 1 42.25 150 TRP B N 1
ATOM 2448 C CA . TRP B 1 150 ? 6.484 -1.684 13.508 1 42.25 150 TRP B CA 1
ATOM 2449 C C . TRP B 1 150 ? 7.133 -3.057 13.391 1 42.25 150 TRP B C 1
ATOM 2451 O O . TRP B 1 150 ? 6.574 -4.059 13.836 1 42.25 150 TRP B O 1
ATOM 2461 N N . GLY B 1 151 ? 8.016 -3.283 12.43 1 39.34 151 GLY B N 1
ATOM 2462 C CA . GLY B 1 151 ? 8.695 -4.57 12.492 1 39.34 151 GLY B CA 1
ATOM 2463 C C . GLY B 1 151 ? 9.453 -4.777 13.789 1 39.34 151 GLY B C 1
ATOM 2464 O O . GLY B 1 151 ? 9.922 -5.883 14.062 1 39.34 151 GLY B O 1
ATOM 2465 N N . ARG B 1 152 ? 9.812 -3.693 14.398 1 39.12 152 ARG B N 1
ATOM 2466 C CA . ARG B 1 152 ? 10.789 -3.844 15.469 1 39.12 152 ARG B CA 1
ATOM 2467 C C . ARG B 1 152 ? 10.125 -4.316 16.75 1 39.12 152 ARG B C 1
ATOM 2469 O O . ARG B 1 152 ? 10.805 -4.59 17.75 1 39.12 152 ARG B O 1
ATOM 2476 N N . PHE B 1 153 ? 8.867 -4.137 16.875 1 38.59 153 PHE B N 1
ATOM 2477 C CA . PHE B 1 153 ? 8.383 -4.391 18.234 1 38.59 153 PHE B CA 1
ATOM 2478 C C . PHE B 1 153 ? 8.469 -5.875 18.562 1 38.59 153 PHE B C 1
ATOM 2480 O O . PHE B 1 153 ? 7.961 -6.309 19.609 1 38.59 153 PHE B O 1
ATOM 2487 N N . GLY B 1 154 ? 8.828 -6.695 17.578 1 33.22 154 GLY B N 1
ATOM 2488 C CA . GLY B 1 154 ? 8.82 -8.062 18.078 1 33.22 154 GLY B CA 1
ATOM 2489 C C . GLY B 1 154 ? 9.875 -8.32 19.141 1 33.22 154 GLY B C 1
ATOM 2490 O O . GLY B 1 154 ? 10.156 -9.469 19.469 1 33.22 154 GLY B O 1
ATOM 2491 N N . GLY B 1 155 ? 10.812 -7.367 19.25 1 33.78 155 GLY B N 1
ATOM 2492 C CA . GLY B 1 155 ? 11.852 -7.785 20.172 1 33.78 155 GLY B CA 1
ATOM 2493 C C . GLY B 1 155 ? 11.391 -7.809 21.625 1 33.78 155 GLY B C 1
ATOM 2494 O O . GLY B 1 155 ? 11.062 -6.77 22.188 1 33.78 155 GLY B O 1
ATOM 2495 N N . GLY B 1 156 ? 10.578 -8.734 22.016 1 32.78 156 GLY B N 1
ATOM 2496 C CA . GLY B 1 156 ? 10.266 -8.945 23.422 1 32.78 156 GLY B CA 1
ATOM 2497 C C . GLY B 1 156 ? 11.492 -8.953 24.312 1 32.78 156 GLY B C 1
ATOM 2498 O O . GLY B 1 156 ? 12.594 -9.281 23.859 1 32.78 156 GLY B O 1
ATOM 2499 N N . PRO B 1 157 ? 11.656 -7.949 25.188 1 34.28 157 PRO B N 1
ATOM 2500 C CA . PRO B 1 157 ? 12.711 -7.871 26.203 1 34.28 157 PRO B CA 1
ATOM 2501 C C . PRO B 1 157 ? 12.867 -9.164 27 1 34.28 157 PRO B C 1
ATOM 2503 O O . PRO B 1 157 ? 11.914 -9.602 27.656 1 34.28 157 PRO B O 1
ATOM 2506 N N . TYR B 1 158 ? 13.242 -10.305 26.531 1 31.55 158 TYR B N 1
ATOM 2507 C CA . TYR B 1 158 ? 13.664 -11.336 27.484 1 31.55 158 TYR B CA 1
ATOM 2508 C C . TYR B 1 158 ? 14.75 -10.812 28.406 1 31.55 158 TYR B C 1
ATOM 2510 O O . TYR B 1 158 ? 15.914 -10.688 28 1 31.55 158 TYR B O 1
ATOM 2518 N N . ARG B 1 159 ? 14.5 -9.773 29.281 1 34.81 159 ARG B N 1
ATOM 2519 C CA . ARG B 1 159 ? 15.367 -9.469 30.422 1 34.81 159 ARG B CA 1
ATOM 2520 C C . ARG B 1 159 ? 15.547 -10.695 31.312 1 34.81 159 ARG B C 1
ATOM 2522 O O . ARG B 1 159 ? 14.609 -11.133 31.969 1 34.81 159 ARG B O 1
ATOM 2529 N N . GLY B 1 160 ? 16.156 -11.75 30.859 1 30.64 160 GLY B N 1
ATOM 2530 C CA . GLY B 1 160 ? 16.656 -12.75 31.781 1 30.64 160 GLY B CA 1
ATOM 2531 C C . GLY B 1 160 ? 17.469 -12.164 32.906 1 30.64 160 GLY B C 1
ATOM 2532 O O . GLY B 1 160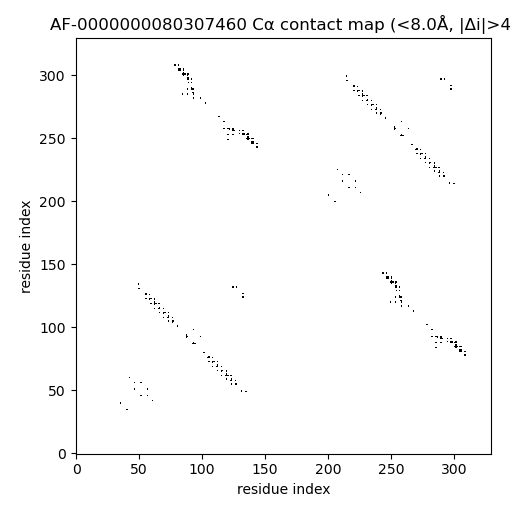 ? 18.531 -11.57 32.688 1 30.64 160 GLY B O 1
ATOM 2533 N N . ARG B 1 161 ? 16.859 -11.438 33.906 1 34.22 161 ARG B N 1
ATOM 2534 C CA . ARG B 1 161 ? 17.438 -11.133 35.188 1 34.22 161 ARG B CA 1
ATOM 2535 C C . ARG B 1 161 ? 18.062 -12.375 35.812 1 34.22 161 ARG B C 1
ATOM 2537 O O . ARG B 1 161 ? 17.359 -13.312 36.219 1 34.22 161 ARG B O 1
ATOM 2544 N N . SER B 1 162 ? 19.047 -13.023 35.312 1 32.09 162 SER B N 1
ATOM 2545 C CA . SER B 1 162 ? 19.812 -13.984 36.094 1 32.09 162 SER B CA 1
ATOM 2546 C C . SER B 1 162 ? 20.438 -13.336 37.312 1 32.09 162 SER B C 1
ATOM 2548 O O . SER B 1 162 ? 21.391 -12.555 37.219 1 32.09 162 SER B O 1
ATOM 2550 N N . ASP B 1 163 ? 19.641 -12.742 38.25 1 29.95 163 ASP B N 1
ATOM 2551 C CA . ASP B 1 163 ? 20.172 -12.406 39.562 1 29.95 163 ASP B CA 1
ATOM 2552 C C . ASP B 1 163 ? 20.781 -13.633 40.25 1 29.95 163 ASP B C 1
ATOM 2554 O O . ASP B 1 163 ? 20.734 -13.75 41.469 1 29.95 163 ASP B O 1
ATOM 2558 N N . TRP B 1 164 ? 21.547 -14.531 39.688 1 30.97 164 TRP B N 1
ATOM 2559 C CA . TRP B 1 164 ? 22.203 -15.445 40.625 1 30.97 164 TRP B CA 1
ATOM 2560 C C . TRP B 1 164 ? 23.188 -14.695 41.5 1 30.97 164 TRP B C 1
ATOM 2562 O O . TRP B 1 164 ? 24.203 -14.18 41.031 1 30.97 164 TRP B O 1
ATOM 2572 N N . ALA B 1 165 ? 22.828 -13.68 42.344 1 22.61 165 ALA B N 1
ATOM 2573 C CA . ALA B 1 165 ? 23.672 -13.516 43.531 1 22.61 165 ALA B CA 1
ATOM 2574 C C . ALA B 1 165 ? 23.484 -14.68 44.5 1 22.61 165 ALA B C 1
ATOM 2576 O O . ALA B 1 165 ? 22.406 -15.258 44.594 1 22.61 165 ALA B O 1
#

Secondary structure (DSSP, 8-state):
----------------------------------S--HHHHHHHHHHHHHT--HHHHHHHHHHHHHHHHHHHHHHHHHHHHHHHHHHHHHHT---HHHHHHHHHHHHHHHHHHHHHHHHHHHHHHHHS-HHHHHHHHHHHHHHHHHGGGTTGGG-----------/----------------------------------S--HHHHHHHHHHHHHT--HHHHHHHHHHHHHHHHHHHHHHHHHHHHHHHHHHHHHHT---HHHHHHHHHHHHHHHHHHHHHHHHHHHHHHHHS-HHHHHHHHHHHHHHHHHTTSTTGGG-----------

Sequence (330 aa):
MKVVRGGGACGRGFGHHRHGWHHHDHHGWGGGWRRGGWGGGWMRGLFERLDTSPGQEKVIKQSVEEIFASTRSLRTELDDTRRDIAAALRAGIVDEVQMGELFARHDEKLREVRKAMVGALARVSDALDETQRKQLADLIDRGLAAGGGWGRFGGGPYRGRSDWAMKVVRGGGACGRGFGHHRHGWHHHDHHGWGGGWRRGGWGGGWMRGLFERLDTSPGQEKVIKQSVEEIFASTRSLRTELDDTRRDIAAALRAGIVDEVQMGELFARHDEKLREVRKAMVGALARVSDALDETQRKQLADLIDRGLAAGGGWGRFGGGPYRGRSDWA

Foldseek 3Di:
DDDDPDDDDDDDDPDPPPPPPPPPPPPPCPVCPVPCPVPNVVLVVLCVQLVDDPVLSVLLVVLVVQLVVLVVVLVVLVVVVVVVVVVCVVVVDDDPVVVVVSVVVNVVSVVSNVVSNVVSVVSNVVRGDPVSVVSVVVVVVVVVVCVVCVVVVVPPPPPPPPPPD/DDDPDDDDDPPPPPPPPPPPPPPPPPPPCPVCPVPCPVPNVVLVVLCVQLVDDPVLSVLLVVLVVQLVVLVVVLVVLVVVVVVVVVVCVVVVDDDPVVVVVSVVVNVVSVVSNVVSNVVSVVSNVVRGDPVSVVSVVVVVVVVVVCVVCVVVVVPDPPPPPPPPD

InterPro domains:
  IPR025961 Heavy-metal resistance protein [PF13801] (29-134)